Protein AF-A0A6G1RBR5-F1 (afdb_monomer)

Solvent-accessible surface area (backbone atoms only — not comparable to full-atom values): 10188 Å² total; per-residue (Å²): 136,86,87,87,79,89,88,91,86,81,76,70,68,64,58,55,55,53,50,51,52,53,50,50,55,51,48,54,53,52,50,54,49,34,53,52,19,48,75,70,71,32,95,39,48,55,61,37,49,68,70,40,43,69,65,52,47,24,61,38,45,53,62,55,39,74,66,36,55,51,48,50,46,49,52,18,60,71,63,71,47,59,53,44,54,55,52,61,80,39,36,41,47,28,51,36,43,34,47,59,73,42,54,73,70,45,34,54,48,21,52,54,38,48,29,68,66,54,75,45,58,65,58,58,61,52,58,74,45,41,66,61,30,52,50,48,28,57,76,40,38,91,84,28,47,70,32,30,51,50,46,51,51,54,54,49,60,56,47,51,74,85,56,64,84,75,68,81,74,79,80,85,51,82,82,77,77,121

Secondary structure (DSSP, 8-state):
----------SHHHHHHHHHHHHHHHHHHHHHHHHHHHHTT-SSHHHHHHHHHHHHHHHHHHH-SHHHHHHHHHHHHHHTS-HHHHHHHTHHHHHHHHHHHS-HHHHHHHHHHHHHHH---HHHHHHHTHHHHHHHHHTTTTT-HHHHHHHHHHHHHHHTTT-----SPP--SGGG--

Foldseek 3Di:
DDDDDDDDDDDPPVVVVVVVVVVVVLVVVLVVLQVVCVVVVHPGSLSVLVVCLLPPVLVLLLVLDPVSVVVLVSNCVVNVHDSLCSCLVNVLSNLLCLLQPPDPVSSVSSQVSNCVSNVDHPLCSCVVCVPSSLVSLVVCCVPRVVSSVVSVVVSQVSVVPPDPCPDPDPCPDPVVPD

Organism: NCBI:txid2861861

Nearest PDB structures (foldseek):
  8whl-assembly2_C  TM=3.128E-01  e=1.675E+00  Homo sapiens
  8whk-assembly1_A  TM=2.975E-01  e=1.845E+00  Homo sapiens
  8whi-assembly1_A  TM=3.649E-01  e=4.009E+00  Homo sapiens
  8whh-assembly1_D  TM=2.743E-01  e=2.591E+00  Homo sapiens
  8whh-assembly2_B  TM=2.711E-01  e=2.240E+00  Homo sapiens

Radius of gyration: 24.33 Å; Cα contacts (8 Å, |Δi|>4): 123; chains: 1; bounding box: 61×75×64 Å

pLDDT: mean 86.46, std 17.26, range [39.34, 98.38]

Structure (mmCIF, N/CA/C/O backbone):
data_AF-A0A6G1RBR5-F1
#
_entry.id   AF-A0A6G1RBR5-F1
#
loop_
_atom_site.group_PDB
_atom_site.id
_atom_site.type_symbol
_atom_site.label_atom_id
_atom_site.label_alt_id
_atom_site.label_comp_id
_atom_site.label_asym_id
_atom_site.label_entity_id
_atom_site.label_seq_id
_atom_site.pdbx_PDB_ins_code
_atom_site.Cartn_x
_atom_site.Cartn_y
_atom_site.Cartn_z
_atom_site.occupancy
_atom_site.B_iso_or_equiv
_atom_site.auth_seq_id
_atom_site.auth_comp_id
_atom_site.auth_asym_id
_atom_site.auth_atom_id
_atom_site.pdbx_PDB_model_num
ATOM 1 N N . ASP A 1 1 ? -19.158 52.335 44.153 1.00 39.34 1 ASP A N 1
ATOM 2 C CA . ASP A 1 1 ? -19.087 51.927 42.743 1.00 39.34 1 ASP A CA 1
ATOM 3 C C . ASP A 1 1 ? -18.750 50.457 42.606 1.00 39.34 1 ASP A C 1
ATOM 5 O O . ASP A 1 1 ? -17.717 50.010 43.088 1.00 39.34 1 ASP A O 1
ATOM 9 N N . LEU A 1 2 ? -19.699 49.714 42.032 1.00 43.06 2 LEU A N 1
ATOM 10 C CA . LEU A 1 2 ? -19.535 48.354 41.519 1.00 43.06 2 LEU A CA 1
ATOM 11 C C . LEU A 1 2 ? -18.794 48.390 40.170 1.00 43.06 2 LEU A C 1
ATOM 13 O O . LEU A 1 2 ? -18.843 49.408 39.486 1.00 43.06 2 LEU A O 1
ATOM 17 N N . SER A 1 3 ? -18.265 47.228 39.759 1.00 44.69 3 SER A N 1
ATOM 18 C CA . SER A 1 3 ? -17.608 46.892 38.476 1.00 44.69 3 SER A CA 1
ATOM 19 C C . SER A 1 3 ? -16.080 46.842 38.632 1.00 44.69 3 SER A C 1
ATOM 21 O O . SER A 1 3 ? -15.458 47.845 38.938 1.00 44.69 3 SER A O 1
ATOM 23 N N . GLN A 1 4 ? -15.390 45.707 38.504 1.00 44.25 4 GLN A N 1
ATOM 24 C CA . GLN A 1 4 ? -15.543 44.670 37.486 1.00 44.25 4 GLN A CA 1
ATOM 25 C C . GLN A 1 4 ? -15.226 43.278 38.053 1.00 44.25 4 GLN A C 1
ATOM 27 O O . GLN A 1 4 ? -14.210 43.054 38.708 1.00 44.25 4 GLN A O 1
ATOM 32 N N . MET A 1 5 ? -16.120 42.344 37.750 1.00 45.28 5 MET A N 1
ATOM 33 C CA . MET A 1 5 ? -15.997 40.905 37.940 1.00 45.28 5 MET A CA 1
ATOM 34 C C . MET A 1 5 ? -15.968 40.281 36.535 1.00 45.28 5 MET A C 1
ATOM 36 O O . MET A 1 5 ? -16.716 40.742 35.675 1.00 45.28 5 MET A O 1
ATOM 40 N N . ALA A 1 6 ? -15.169 39.220 36.352 1.00 48.12 6 ALA A N 1
ATOM 41 C CA . ALA A 1 6 ? -14.996 38.424 35.121 1.00 48.12 6 ALA A CA 1
ATOM 42 C C . ALA A 1 6 ? -14.259 39.176 33.987 1.00 48.12 6 ALA A C 1
ATOM 44 O O . ALA A 1 6 ? -14.523 40.335 33.718 1.00 48.12 6 ALA A O 1
ATOM 45 N N . VAL A 1 7 ? -13.269 38.623 33.285 1.00 45.72 7 VAL A N 1
ATOM 46 C CA . VAL A 1 7 ? -13.296 37.379 32.506 1.00 45.72 7 VAL A CA 1
ATOM 47 C C . VAL A 1 7 ? -11.845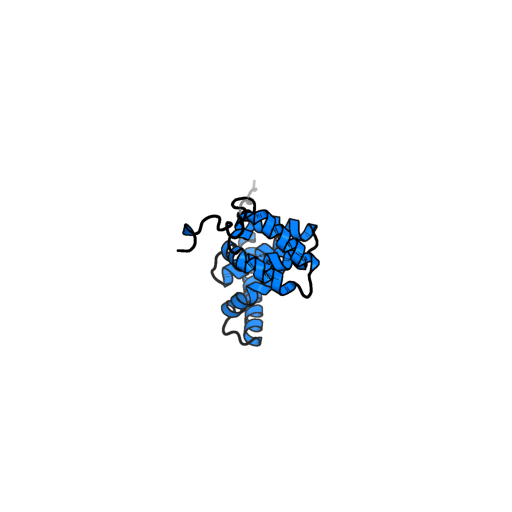 36.963 32.231 1.00 45.72 7 VAL A C 1
ATOM 49 O O . VAL A 1 7 ? -11.194 37.628 31.438 1.00 45.72 7 VAL A O 1
ATOM 52 N N . LEU A 1 8 ? -11.333 35.873 32.815 1.00 42.31 8 LEU A N 1
ATOM 53 C CA . LEU A 1 8 ? -10.104 35.204 32.340 1.00 42.31 8 LEU A CA 1
ATOM 54 C C . LEU A 1 8 ? -10.097 33.721 32.756 1.00 42.31 8 LEU A C 1
ATOM 56 O O . LEU A 1 8 ? -9.293 33.298 33.581 1.00 42.31 8 LEU A O 1
ATOM 60 N N . SER A 1 9 ? -10.996 32.910 32.196 1.00 50.16 9 SER A N 1
ATOM 61 C CA . SER A 1 9 ? -10.875 31.445 32.274 1.00 50.16 9 SER A CA 1
ATOM 62 C C . SER A 1 9 ? -11.768 30.726 31.256 1.00 50.16 9 SER A C 1
ATOM 64 O O . SER A 1 9 ? -12.851 30.275 31.600 1.00 50.16 9 SER A O 1
ATOM 66 N N . ALA A 1 10 ? -11.306 30.590 30.006 1.00 52.94 10 ALA A N 1
ATOM 67 C CA . ALA A 1 10 ? -11.568 29.412 29.155 1.00 52.94 10 ALA A CA 1
ATOM 68 C C . ALA A 1 10 ? -10.911 29.562 27.769 1.00 52.94 10 ALA A C 1
ATOM 70 O O . ALA A 1 10 ? -11.342 30.386 26.966 1.00 52.94 10 ALA A O 1
ATOM 71 N N . PRO A 1 11 ? -9.903 28.722 27.467 1.00 47.56 11 PRO A N 1
ATOM 72 C CA . PRO A 1 11 ? -9.953 27.964 26.207 1.00 47.56 11 PRO A CA 1
ATOM 73 C C . PRO A 1 11 ? -9.809 26.438 26.390 1.00 47.56 11 PRO A C 1
ATOM 75 O O . PRO A 1 11 ? -9.894 25.691 25.421 1.00 47.56 11 PRO A O 1
ATOM 78 N N . CYS A 1 12 ? -9.609 25.933 27.612 1.00 51.25 12 CYS A N 1
ATOM 79 C CA . CYS A 1 12 ? -9.188 24.538 27.818 1.00 51.25 12 CYS A CA 1
ATOM 80 C C . CYS A 1 12 ? -10.306 23.484 27.672 1.00 51.25 12 CYS A C 1
ATOM 82 O O . CYS A 1 12 ? -10.008 22.327 27.400 1.00 51.25 12 CYS A O 1
ATOM 84 N N . GLN A 1 13 ? -11.585 23.849 27.827 1.00 53.94 13 GLN A N 1
ATOM 85 C CA . GLN A 1 13 ? -12.696 22.878 27.825 1.00 53.94 13 GLN A CA 1
ATOM 86 C C . GLN A 1 13 ? -13.140 22.439 26.417 1.00 53.94 13 GLN A C 1
ATOM 88 O O . GLN A 1 13 ? -13.615 21.318 26.250 1.00 53.94 13 GLN A O 1
ATOM 93 N N . GLY A 1 14 ? -12.948 23.279 25.392 1.00 55.56 14 GLY A N 1
ATOM 94 C CA . GLY A 1 14 ? -13.342 22.954 24.013 1.00 55.56 14 GLY A CA 1
ATOM 95 C C . GLY A 1 14 ? -12.486 21.854 23.371 1.00 55.56 14 GLY A C 1
ATOM 96 O O . GLY A 1 14 ? -13.008 21.010 22.643 1.00 55.56 14 GLY A O 1
ATOM 97 N N . ASN A 1 15 ? -11.190 21.816 23.701 1.00 61.31 15 ASN A N 1
ATOM 98 C CA . ASN A 1 15 ? -10.247 20.840 23.148 1.00 61.31 15 ASN A CA 1
ATOM 99 C C . ASN A 1 15 ? -10.484 19.416 23.678 1.00 61.31 15 ASN A C 1
ATOM 101 O O . ASN A 1 15 ? -10.356 18.452 22.924 1.00 61.31 15 ASN A O 1
ATOM 105 N N . GLU A 1 16 ? -10.857 19.269 24.952 1.00 69.81 16 GLU A N 1
ATOM 106 C CA . GLU A 1 16 ? -11.106 17.955 25.562 1.00 69.81 16 GLU A CA 1
ATOM 107 C C . GLU A 1 16 ? -12.374 17.296 24.999 1.00 69.81 16 GLU A C 1
ATOM 109 O O . GLU A 1 16 ? -12.358 16.113 24.654 1.00 69.81 16 GLU A O 1
ATOM 114 N N . LEU A 1 17 ? -13.446 18.072 24.802 1.00 72.38 17 LEU A N 1
ATOM 115 C CA . LEU A 1 17 ? -14.699 17.565 24.235 1.00 72.38 17 LEU A CA 1
ATOM 116 C C . LEU A 1 17 ? -14.542 17.147 22.761 1.00 72.38 17 LEU A C 1
ATOM 118 O O . LEU A 1 17 ? -15.044 16.098 22.349 1.00 72.38 17 LEU A O 1
ATOM 122 N N . GLN A 1 18 ? -13.787 17.917 21.967 1.00 72.50 18 GLN A N 1
ATOM 123 C CA . GLN A 1 18 ? -13.452 17.543 20.587 1.00 72.50 18 GLN A CA 1
ATOM 124 C C . GLN A 1 18 ? -12.610 16.263 20.521 1.00 72.50 18 GLN A C 1
ATOM 126 O O . GLN A 1 18 ? -12.862 15.400 19.679 1.00 72.50 18 GLN A O 1
ATOM 131 N N . L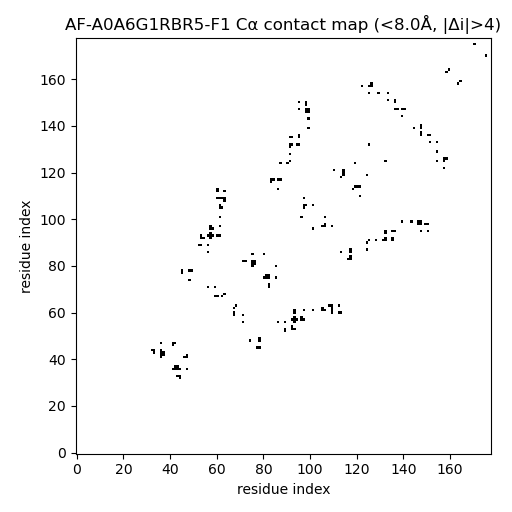YS A 1 19 ? -11.639 16.104 21.427 1.00 75.00 19 LYS A N 1
ATOM 132 C CA . LYS A 1 19 ? -10.767 14.925 21.473 1.00 75.00 19 LYS A CA 1
ATOM 133 C C . LYS A 1 19 ? -11.532 13.658 21.863 1.00 75.00 19 LYS A C 1
ATOM 135 O O . LYS A 1 19 ? -11.300 12.611 21.261 1.00 75.00 19 LYS A O 1
ATOM 140 N N . GLN A 1 20 ? -12.465 13.758 22.812 1.00 78.81 20 GLN A N 1
ATOM 141 C CA . GLN A 1 20 ? -13.361 12.657 23.186 1.00 78.81 20 GLN A CA 1
ATOM 142 C C . GLN A 1 20 ? -14.295 12.267 22.036 1.00 78.81 20 GLN A C 1
ATOM 144 O O . GLN A 1 20 ? -14.439 11.085 21.736 1.00 78.81 20 GLN A O 1
ATOM 149 N N . THR A 1 21 ? -14.858 13.253 21.333 1.00 83.38 21 THR A N 1
ATOM 150 C CA . THR A 1 21 ? -15.742 13.001 20.184 1.00 83.38 21 THR A CA 1
ATOM 151 C C . THR A 1 21 ? -14.994 12.289 19.051 1.00 83.38 21 THR A C 1
ATOM 153 O O . THR A 1 21 ? -15.483 11.300 18.508 1.00 83.38 21 THR A O 1
ATOM 156 N N . ALA A 1 22 ? -13.772 12.731 18.732 1.00 82.56 22 ALA A N 1
ATOM 157 C CA . ALA A 1 22 ? -12.930 12.083 17.726 1.00 82.56 22 ALA A CA 1
ATOM 158 C C . ALA A 1 22 ? -12.491 10.667 18.142 1.00 82.56 22 ALA A C 1
ATOM 160 O O . ALA A 1 22 ? -12.397 9.774 17.298 1.00 82.56 22 ALA A O 1
ATOM 161 N N . ALA A 1 23 ? -12.230 10.445 19.435 1.00 85.31 23 ALA A N 1
ATOM 162 C CA . ALA A 1 23 ? -11.912 9.120 19.961 1.00 85.31 23 ALA A CA 1
ATOM 163 C C . ALA A 1 23 ? -13.101 8.159 19.820 1.00 85.31 23 ALA A C 1
ATOM 165 O O . ALA A 1 23 ? -12.911 7.043 19.344 1.00 85.31 23 ALA A O 1
ATOM 166 N N . HIS A 1 24 ? -14.311 8.620 20.139 1.00 89.00 24 HIS A N 1
ATOM 167 C CA . HIS A 1 24 ? -15.525 7.820 20.007 1.00 89.00 24 HIS A CA 1
ATOM 168 C C . HIS A 1 24 ? -15.841 7.476 18.543 1.00 89.00 24 HIS A C 1
ATOM 170 O O . HIS A 1 24 ? -16.087 6.320 18.217 1.00 89.00 24 HIS A O 1
ATOM 176 N N . GLN A 1 25 ? -15.737 8.443 17.624 1.00 86.88 25 GLN A N 1
ATOM 177 C CA . GLN A 1 25 ? -15.916 8.177 16.188 1.00 86.88 25 GLN A CA 1
ATOM 178 C C . GLN A 1 25 ? -14.904 7.159 15.650 1.00 86.88 25 GLN A C 1
ATOM 180 O O . GLN A 1 25 ? -15.244 6.312 14.824 1.00 86.88 25 GLN A O 1
ATOM 185 N N . ARG A 1 26 ? -13.653 7.233 16.119 1.00 87.12 26 ARG A N 1
ATOM 186 C CA . ARG A 1 26 ? -12.618 6.260 15.766 1.00 87.12 26 ARG A CA 1
ATOM 187 C C . ARG A 1 26 ? -12.977 4.859 16.264 1.00 87.12 26 ARG A C 1
ATOM 189 O O . ARG A 1 26 ? -12.765 3.910 15.521 1.00 87.12 26 ARG A O 1
ATOM 196 N N . GLU A 1 27 ? -13.460 4.735 17.495 1.00 90.75 27 GLU A N 1
ATOM 197 C CA . GLU A 1 27 ? -13.876 3.456 18.083 1.00 90.75 27 GLU A CA 1
ATOM 198 C C . GLU A 1 27 ? -15.008 2.824 17.266 1.00 90.75 27 GLU A C 1
ATOM 200 O O . GLU A 1 27 ? -14.827 1.729 16.745 1.00 90.75 27 GLU A O 1
ATOM 205 N N . MET A 1 28 ? -16.070 3.583 16.977 1.00 92.44 28 MET A N 1
ATOM 206 C CA . MET A 1 28 ? -17.176 3.115 16.129 1.00 92.44 28 MET A CA 1
ATOM 207 C C . MET A 1 28 ? -16.714 2.642 14.742 1.00 92.44 28 MET A C 1
ATOM 209 O O . MET A 1 28 ? -17.224 1.661 14.204 1.00 92.44 28 MET A O 1
ATOM 213 N N . ALA A 1 29 ? -15.744 3.334 14.134 1.00 91.75 29 ALA A N 1
ATOM 214 C CA . ALA A 1 29 ? -15.192 2.924 12.846 1.00 91.75 29 ALA A CA 1
ATOM 215 C C . ALA A 1 29 ? -14.409 1.601 12.934 1.00 91.75 29 ALA A C 1
ATOM 217 O O . ALA A 1 29 ? -14.457 0.799 12.001 1.00 91.75 29 ALA A O 1
ATOM 218 N N . LEU A 1 30 ? -13.691 1.366 14.035 1.00 93.44 30 LEU A N 1
ATOM 219 C CA . LEU A 1 30 ? -12.970 0.112 14.271 1.00 93.44 30 LEU A CA 1
ATOM 220 C C . LEU A 1 30 ? -13.929 -1.040 14.594 1.00 93.44 30 LEU A C 1
ATOM 222 O O . LEU A 1 30 ? -13.670 -2.164 14.164 1.00 93.44 30 LEU A O 1
ATOM 226 N N . ASP A 1 31 ? -15.047 -0.764 15.262 1.00 95.12 31 ASP A N 1
ATOM 227 C CA . ASP A 1 31 ? -16.095 -1.755 15.518 1.00 95.12 31 ASP A CA 1
ATOM 228 C C . ASP A 1 31 ? -16.737 -2.218 14.207 1.00 95.12 31 ASP A C 1
ATOM 230 O O . ASP A 1 31 ? -16.766 -3.417 13.931 1.00 95.12 31 ASP A O 1
ATOM 234 N N . MET A 1 32 ? -17.114 -1.285 13.324 1.00 95.56 32 MET A N 1
ATOM 235 C CA . MET A 1 32 ? -17.619 -1.629 11.986 1.00 95.56 32 MET A CA 1
ATOM 236 C C . MET A 1 32 ? -16.601 -2.442 11.172 1.00 95.56 32 MET A C 1
ATOM 238 O O . MET A 1 32 ? -16.960 -3.405 10.498 1.00 95.56 32 MET A O 1
ATOM 242 N N . LEU A 1 33 ? -15.310 -2.094 11.230 1.00 95.12 33 LEU A N 1
ATOM 243 C CA . LEU A 1 33 ? -14.269 -2.886 10.564 1.00 95.12 33 LEU A CA 1
ATOM 244 C C . LEU A 1 33 ? -14.108 -4.280 11.184 1.00 95.12 33 LEU A C 1
ATOM 246 O O . LEU A 1 33 ? -13.785 -5.224 10.465 1.00 95.12 33 LEU A O 1
ATOM 250 N N . SER A 1 34 ? -14.334 -4.419 12.489 1.00 96.50 34 SER A N 1
ATOM 251 C CA . SER A 1 34 ? -14.310 -5.713 13.177 1.00 96.50 34 SER A CA 1
ATOM 252 C C . SER A 1 34 ? -15.498 -6.580 12.761 1.00 96.50 34 SER A C 1
ATOM 254 O O . SER A 1 34 ? -15.324 -7.770 12.517 1.00 96.50 34 SER A O 1
ATOM 256 N N . GLU A 1 35 ? -16.683 -5.992 12.589 1.00 97.50 35 GLU A N 1
ATOM 257 C CA . GLU A 1 35 ? -17.844 -6.686 12.019 1.00 97.50 35 GLU A CA 1
ATOM 258 C C . GLU A 1 35 ? -17.555 -7.182 10.599 1.00 97.50 35 GLU A C 1
ATOM 260 O O . GLU A 1 35 ? -17.804 -8.347 10.291 1.00 97.50 35 GLU A O 1
ATOM 265 N N . ILE A 1 36 ? -16.954 -6.339 9.753 1.00 97.38 36 ILE A N 1
ATOM 266 C CA . ILE A 1 36 ? -16.527 -6.737 8.406 1.00 97.38 36 ILE A CA 1
ATOM 267 C C . ILE A 1 36 ? -15.511 -7.886 8.476 1.00 97.38 36 ILE A C 1
ATOM 269 O O . ILE A 1 36 ? -15.650 -8.867 7.749 1.00 97.38 36 ILE A O 1
ATOM 273 N N . ALA A 1 37 ? -14.510 -7.796 9.357 1.00 97.44 37 ALA A N 1
ATOM 274 C CA . ALA A 1 37 ? -13.516 -8.852 9.546 1.00 97.44 37 ALA A CA 1
ATOM 275 C C . ALA A 1 37 ? -14.172 -10.193 9.915 1.00 97.44 37 ALA A C 1
ATOM 277 O O . ALA A 1 37 ? -13.818 -11.220 9.335 1.00 97.44 37 ALA A O 1
ATOM 278 N N . ASN A 1 38 ? -15.169 -10.166 10.805 1.00 97.06 38 ASN A N 1
ATOM 279 C CA . ASN A 1 38 ? -15.926 -11.349 11.210 1.00 97.06 38 ASN A CA 1
ATOM 280 C C . ASN A 1 38 ? -16.733 -11.947 10.049 1.00 97.06 38 ASN A C 1
ATOM 282 O O . ASN A 1 38 ? -16.776 -13.164 9.911 1.00 97.06 38 ASN A O 1
ATOM 286 N N . VAL A 1 39 ? -17.336 -11.116 9.189 1.00 98.19 39 VAL A N 1
ATOM 287 C CA . VAL A 1 39 ? -18.049 -11.587 7.982 1.00 98.19 39 VAL A CA 1
ATOM 288 C C . VAL A 1 39 ? -17.108 -12.314 7.014 1.00 98.19 39 VAL A C 1
ATOM 290 O O . VAL A 1 39 ? -17.534 -13.232 6.320 1.00 98.19 39 VAL A O 1
ATOM 293 N N . PHE A 1 40 ? -15.831 -11.928 6.975 1.00 96.81 40 PHE A N 1
ATOM 294 C CA . PHE A 1 40 ? -14.793 -12.601 6.190 1.00 96.81 40 PHE A CA 1
ATOM 295 C C . PHE A 1 40 ? -14.078 -13.738 6.949 1.00 96.81 40 PHE A C 1
ATOM 297 O O . PHE A 1 40 ? -13.010 -14.172 6.514 1.00 96.81 40 PHE A O 1
ATOM 304 N N . ASP A 1 41 ? -14.628 -14.199 8.077 1.00 97.44 41 ASP A N 1
ATOM 305 C CA . ASP A 1 41 ? -14.086 -15.277 8.918 1.00 97.44 41 ASP A CA 1
ATOM 306 C C . ASP A 1 41 ? -12.664 -15.018 9.456 1.00 97.44 41 ASP A C 1
ATOM 308 O O . ASP A 1 41 ? -11.903 -15.945 9.759 1.00 97.44 41 ASP A O 1
ATOM 312 N N . PHE A 1 42 ? -12.271 -13.749 9.599 1.00 97.62 42 PHE A N 1
ATOM 313 C CA . PHE A 1 42 ? -11.033 -13.420 10.297 1.00 97.62 42 PHE A CA 1
ATOM 314 C C . PHE A 1 42 ? -11.231 -13.543 11.812 1.00 97.62 42 PHE A C 1
ATOM 316 O O . PHE A 1 42 ? -12.256 -13.112 12.333 1.00 97.62 42 PHE A O 1
ATOM 323 N N . PRO A 1 43 ? -10.235 -14.072 12.546 1.00 95.88 43 PRO A N 1
ATOM 324 C CA . PRO A 1 43 ? -10.347 -14.249 13.993 1.00 95.88 43 PRO A CA 1
ATOM 325 C C . PRO A 1 43 ? -10.378 -12.919 14.755 1.00 95.88 43 PRO A C 1
ATOM 327 O O . PRO A 1 43 ? -10.910 -12.854 15.859 1.00 95.88 43 PRO A O 1
ATOM 330 N N . ASP A 1 44 ? -9.772 -11.874 14.187 1.00 96.00 44 ASP A N 1
ATOM 331 C CA . ASP A 1 44 ? -9.712 -10.541 14.765 1.00 96.00 44 ASP A CA 1
ATOM 332 C C . ASP A 1 44 ? -9.388 -9.480 13.698 1.00 96.00 44 ASP A C 1
ATOM 334 O O . ASP A 1 44 ? -8.909 -9.774 12.591 1.00 96.00 44 ASP A O 1
ATOM 338 N N . LEU A 1 45 ? -9.617 -8.216 14.065 1.00 96.56 45 LEU A N 1
ATOM 339 C CA . LEU A 1 45 ? -9.364 -7.057 13.211 1.00 96.56 45 LEU A CA 1
ATOM 340 C C . LEU A 1 45 ? -7.887 -6.933 12.799 1.00 96.56 45 LEU A C 1
ATOM 342 O O . LEU A 1 45 ? -7.591 -6.497 11.686 1.00 96.56 45 LEU A O 1
ATOM 346 N N . ASN A 1 46 ? -6.938 -7.325 13.652 1.00 96.88 46 ASN A N 1
ATOM 347 C CA . ASN A 1 46 ? -5.516 -7.191 13.341 1.00 96.88 46 ASN A CA 1
ATOM 348 C C . ASN A 1 46 ? -5.091 -8.179 12.255 1.00 96.88 46 ASN A C 1
ATOM 350 O O . ASN A 1 46 ? -4.325 -7.812 11.357 1.00 96.88 46 ASN A O 1
ATOM 354 N N . ARG A 1 47 ? -5.611 -9.410 12.285 1.00 97.38 47 ARG A N 1
ATOM 355 C CA . ARG A 1 47 ? -5.381 -10.406 11.238 1.00 97.38 47 ARG A CA 1
ATOM 356 C C . ARG A 1 47 ? -5.988 -9.957 9.913 1.00 97.38 47 ARG A C 1
ATOM 358 O O . ARG A 1 47 ? -5.318 -10.081 8.886 1.00 97.38 47 ARG A O 1
ATOM 365 N N . PHE A 1 48 ? -7.198 -9.396 9.946 1.00 97.62 48 PHE A N 1
ATOM 366 C CA . PHE A 1 48 ? -7.857 -8.827 8.770 1.00 97.62 48 PHE A CA 1
ATOM 367 C C . PHE A 1 48 ? -7.043 -7.686 8.155 1.00 97.62 48 PHE A C 1
ATOM 369 O O . PHE A 1 48 ? -6.668 -7.746 6.981 1.00 97.62 48 PHE A O 1
ATOM 376 N N . LEU A 1 49 ? -6.691 -6.675 8.954 1.00 96.56 49 LEU A N 1
ATOM 377 C CA . LEU A 1 49 ? -5.917 -5.526 8.486 1.00 96.56 49 LEU A CA 1
ATOM 378 C C . LEU A 1 49 ? -4.550 -5.964 7.955 1.00 96.56 49 LEU A C 1
ATOM 380 O O . LEU A 1 49 ? -4.196 -5.614 6.835 1.00 96.56 49 LEU A O 1
ATOM 384 N N . SER A 1 50 ? -3.818 -6.805 8.693 1.00 95.94 50 SER A N 1
ATOM 385 C CA . SER A 1 50 ? -2.502 -7.303 8.263 1.00 95.94 50 SER A CA 1
ATOM 386 C C . SER A 1 50 ? -2.563 -8.031 6.919 1.00 95.94 50 SER A C 1
ATOM 388 O O . SER A 1 50 ? -1.648 -7.901 6.107 1.00 95.94 50 SER A O 1
ATOM 390 N N . ARG A 1 51 ? -3.640 -8.786 6.657 1.00 96.06 51 ARG A N 1
ATOM 391 C CA . ARG A 1 51 ? -3.809 -9.520 5.397 1.00 96.06 51 ARG A CA 1
ATOM 392 C C . ARG A 1 51 ? -4.228 -8.623 4.231 1.00 96.06 51 ARG A C 1
ATOM 394 O O . ARG A 1 51 ? -3.944 -8.965 3.085 1.00 96.06 51 ARG A O 1
ATOM 401 N N . THR A 1 52 ? -4.866 -7.492 4.515 1.00 95.94 52 THR A N 1
ATOM 402 C CA . THR A 1 52 ? -5.397 -6.560 3.509 1.00 95.94 52 THR A CA 1
ATOM 403 C C . THR A 1 52 ? -4.484 -5.363 3.235 1.00 95.94 52 THR A C 1
ATOM 405 O O . THR A 1 52 ? -4.677 -4.690 2.225 1.00 95.94 52 THR A O 1
ATOM 408 N N . LEU A 1 53 ? -3.442 -5.125 4.048 1.00 95.75 53 LEU A N 1
ATOM 409 C CA . LEU A 1 53 ? -2.486 -4.017 3.871 1.00 95.75 53 LEU A CA 1
ATOM 410 C C . LEU A 1 53 ? -1.931 -3.915 2.445 1.00 95.75 53 LEU A C 1
ATOM 412 O O . LEU A 1 53 ? -1.892 -2.820 1.889 1.00 95.75 53 LEU A O 1
ATOM 416 N N . GLN A 1 54 ? -1.544 -5.043 1.843 1.00 95.62 54 GLN A N 1
ATOM 417 C CA . GLN A 1 54 ? -0.980 -5.075 0.488 1.00 95.62 54 GLN A CA 1
ATOM 418 C C . GLN A 1 54 ? -1.951 -4.567 -0.594 1.00 95.62 54 GLN A C 1
ATOM 420 O O . GLN A 1 54 ? -1.510 -4.187 -1.671 1.00 95.62 54 GLN A O 1
ATOM 425 N N . VAL A 1 55 ? -3.257 -4.560 -0.307 1.00 95.00 55 VAL A N 1
ATOM 426 C CA . VAL A 1 55 ? -4.313 -4.064 -1.203 1.00 95.00 55 VAL A CA 1
ATOM 427 C C . VAL A 1 55 ? -4.718 -2.639 -0.833 1.00 95.00 55 VAL A C 1
ATOM 429 O O . VAL A 1 55 ? -4.898 -1.810 -1.710 1.00 95.00 55 VAL A O 1
ATOM 432 N N . LEU A 1 56 ? -4.821 -2.326 0.461 1.00 96.44 56 LEU A N 1
ATOM 433 C CA . LEU A 1 56 ? -5.281 -1.014 0.927 1.00 96.44 56 LEU A CA 1
ATOM 434 C C . LEU A 1 56 ? -4.228 0.089 0.769 1.00 96.44 56 LEU A C 1
ATOM 436 O O . LEU A 1 56 ? -4.551 1.221 0.413 1.00 96.44 56 LEU A O 1
ATOM 440 N N . LEU A 1 57 ? -2.965 -0.211 1.086 1.00 98.00 57 LEU A N 1
ATOM 441 C CA . LEU A 1 57 ? -1.903 0.795 1.100 1.00 98.00 57 LEU A CA 1
ATOM 442 C C . LEU A 1 57 ? -1.602 1.398 -0.274 1.00 98.00 57 LEU A C 1
ATOM 444 O O . LEU A 1 57 ? -1.385 2.609 -0.303 1.00 98.00 57 LEU A O 1
ATOM 448 N N . PRO A 1 58 ? -1.582 0.631 -1.382 1.00 98.19 58 PRO A N 1
ATOM 449 C CA . PRO A 1 58 ? -1.385 1.206 -2.706 1.00 98.19 58 PRO A CA 1
ATOM 450 C C . PRO A 1 58 ? -2.379 2.324 -3.029 1.00 98.19 58 PRO A C 1
ATOM 452 O O . PRO A 1 58 ? -1.956 3.438 -3.343 1.00 98.19 58 PRO A O 1
ATOM 455 N N . ASP A 1 59 ? -3.677 2.073 -2.843 1.00 97.88 59 ASP A N 1
ATOM 456 C CA . ASP A 1 59 ? -4.723 3.065 -3.097 1.00 97.88 59 ASP A CA 1
ATOM 457 C C . ASP A 1 59 ? -4.623 4.268 -2.150 1.00 97.88 59 ASP A C 1
ATOM 459 O O . ASP A 1 59 ? -4.766 5.416 -2.576 1.00 97.88 59 ASP A O 1
ATOM 463 N N . LEU A 1 60 ? -4.335 4.038 -0.863 1.00 98.12 60 LEU A N 1
ATOM 464 C CA . LEU A 1 60 ? -4.160 5.123 0.108 1.00 98.12 60 LEU A CA 1
ATOM 465 C C . LEU A 1 60 ? -2.953 6.006 -0.237 1.00 98.12 60 LEU A C 1
ATOM 467 O O . LEU A 1 60 ? -3.069 7.233 -0.225 1.00 98.12 60 LEU A O 1
ATOM 471 N N . ALA A 1 61 ? -1.813 5.402 -0.571 1.00 98.06 61 ALA A N 1
ATOM 472 C CA . ALA A 1 61 ? -0.605 6.123 -0.957 1.00 98.06 61 ALA A CA 1
ATOM 473 C C . ALA A 1 61 ? -0.806 6.906 -2.264 1.00 98.06 61 ALA A C 1
ATOM 475 O O . ALA A 1 61 ? -0.371 8.054 -2.351 1.00 98.06 61 ALA A O 1
ATOM 476 N N . ALA A 1 62 ? -1.534 6.340 -3.233 1.00 98.12 62 ALA A N 1
ATOM 477 C CA . ALA A 1 62 ? -1.887 7.011 -4.483 1.00 98.12 62 ALA A CA 1
ATOM 478 C C . ALA A 1 62 ? -2.700 8.297 -4.262 1.00 98.12 62 ALA A C 1
ATOM 480 O O . ALA A 1 62 ? -2.557 9.260 -5.017 1.00 98.12 62 ALA A O 1
ATOM 481 N N . LYS A 1 63 ? -3.526 8.365 -3.204 1.00 98.00 63 LYS A N 1
ATOM 482 C CA . LYS A 1 63 ? -4.258 9.598 -2.863 1.00 98.00 63 LYS A CA 1
A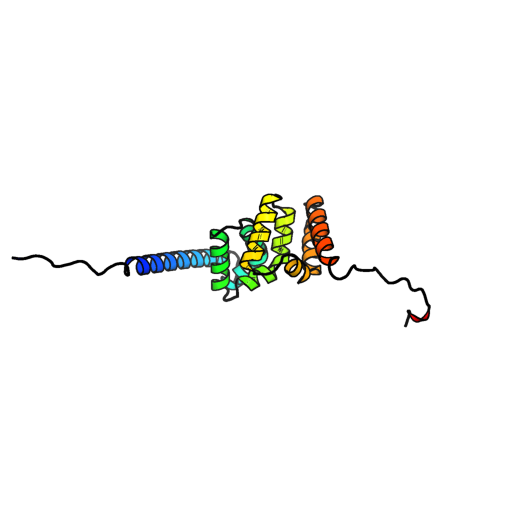TOM 483 C C . LYS A 1 63 ? -3.361 10.724 -2.359 1.00 98.00 63 LYS A C 1
ATOM 485 O O . LYS A 1 63 ? -3.789 11.873 -2.447 1.00 98.00 63 LYS A O 1
ATOM 490 N N . ALA A 1 64 ? -2.181 10.417 -1.810 1.00 97.56 64 ALA A N 1
ATOM 491 C CA . ALA A 1 64 ? -1.184 11.394 -1.361 1.00 97.56 64 ALA A CA 1
ATOM 492 C C . ALA A 1 64 ? -1.772 12.562 -0.533 1.00 97.56 64 ALA A C 1
ATOM 494 O O . ALA A 1 64 ? -1.414 13.724 -0.720 1.00 97.56 64 ALA A O 1
ATOM 495 N N . SER A 1 65 ? -2.727 12.265 0.357 1.00 97.56 65 SER A N 1
ATOM 496 C CA . SER A 1 65 ? -3.532 13.277 1.054 1.00 97.56 65 SER A CA 1
ATOM 497 C C . SER A 1 65 ? -3.398 13.194 2.580 1.00 97.56 65 SER A C 1
ATOM 499 O O . SER A 1 65 ? -3.101 12.125 3.121 1.00 97.56 65 SER A O 1
ATOM 501 N N . PRO A 1 66 ? -3.697 14.281 3.322 1.00 97.06 66 PRO A N 1
ATOM 502 C CA . PRO A 1 66 ? -3.710 14.250 4.788 1.00 97.06 66 PRO A CA 1
ATOM 503 C C . PRO A 1 66 ? -4.686 13.214 5.367 1.00 97.06 66 PRO A C 1
ATOM 505 O O . PRO A 1 66 ? -4.424 12.612 6.414 1.00 97.06 66 PRO A O 1
ATOM 508 N N . ALA A 1 67 ? -5.803 12.975 4.671 1.00 96.31 67 ALA A N 1
ATOM 509 C CA . ALA A 1 67 ? -6.764 11.940 5.034 1.00 96.31 67 ALA A CA 1
ATOM 510 C C . ALA A 1 67 ? -6.136 10.542 4.923 1.00 96.31 67 ALA A C 1
ATOM 512 O O . ALA A 1 67 ? -6.233 9.759 5.868 1.00 96.31 67 ALA A O 1
ATOM 513 N N . ALA A 1 68 ? -5.406 10.260 3.836 1.00 97.25 68 ALA A N 1
ATOM 514 C CA . ALA A 1 68 ? -4.675 9.004 3.676 1.00 97.25 68 ALA A CA 1
ATOM 515 C C . ALA A 1 68 ? -3.637 8.802 4.792 1.00 97.25 68 ALA A C 1
ATOM 517 O O . ALA A 1 68 ? -3.635 7.755 5.437 1.00 97.25 68 ALA A O 1
ATOM 518 N N . SER A 1 69 ? -2.836 9.824 5.122 1.00 97.38 69 SER A N 1
ATOM 519 C CA . SER A 1 69 ? -1.880 9.743 6.241 1.00 97.38 69 SER A CA 1
ATOM 520 C C . SER A 1 69 ? -2.557 9.463 7.581 1.00 97.38 69 SER A C 1
ATOM 522 O O . SER A 1 69 ? -2.011 8.738 8.416 1.00 97.38 69 SER A O 1
ATOM 524 N N . THR A 1 70 ? -3.745 10.027 7.804 1.00 95.69 70 THR A N 1
ATOM 525 C CA . THR A 1 70 ? -4.530 9.802 9.026 1.00 95.69 70 THR A CA 1
ATOM 526 C C . THR A 1 70 ? -5.062 8.372 9.099 1.00 95.69 70 THR A C 1
ATOM 528 O O . THR A 1 70 ? -5.000 7.749 10.164 1.00 95.69 70 THR A O 1
ATOM 531 N N . LEU A 1 71 ? -5.523 7.820 7.974 1.00 96.06 71 LEU A N 1
ATOM 532 C CA . LEU A 1 71 ? -5.970 6.431 7.879 1.00 96.06 71 LEU A CA 1
ATOM 533 C C . LEU A 1 71 ? -4.808 5.455 8.084 1.00 96.06 71 LEU A C 1
ATOM 535 O O . LEU A 1 71 ? -4.897 4.582 8.945 1.00 96.06 71 LEU A O 1
ATOM 539 N N . ILE A 1 72 ? -3.678 5.658 7.401 1.00 97.31 72 ILE A N 1
ATOM 540 C CA . ILE A 1 72 ? -2.483 4.813 7.560 1.00 97.31 72 ILE A CA 1
ATOM 541 C C . ILE A 1 72 ? -1.976 4.881 9.010 1.00 97.31 72 ILE A C 1
ATOM 543 O O . ILE A 1 72 ? -1.667 3.851 9.605 1.00 97.31 72 ILE A O 1
ATOM 547 N N . ARG A 1 73 ? -1.967 6.069 9.638 1.00 96.50 73 ARG A N 1
ATOM 548 C CA . ARG A 1 73 ? -1.642 6.220 11.070 1.00 96.50 73 ARG A CA 1
ATOM 549 C C . ARG A 1 73 ? -2.625 5.460 11.962 1.00 96.50 73 ARG A C 1
ATOM 551 O O . ARG A 1 73 ? -2.223 4.887 12.973 1.00 96.50 73 ARG A O 1
ATOM 558 N N . THR A 1 74 ? -3.907 5.468 11.614 1.00 95.12 74 THR A N 1
ATOM 559 C CA . THR A 1 74 ? -4.947 4.773 12.375 1.00 95.12 74 THR A CA 1
ATOM 560 C C . THR A 1 74 ? -4.774 3.265 12.323 1.00 95.12 74 THR A C 1
ATOM 562 O O . THR A 1 74 ? -4.826 2.639 13.384 1.00 95.12 74 THR A O 1
ATOM 565 N N . ILE A 1 75 ? -4.486 2.730 11.136 1.00 95.75 75 ILE A N 1
ATOM 566 C CA . ILE A 1 75 ? -4.176 1.318 10.902 1.00 95.75 75 ILE A CA 1
ATOM 567 C C . ILE A 1 75 ? -2.891 0.924 11.637 1.00 95.75 75 ILE A C 1
ATOM 569 O O . ILE A 1 75 ? -2.892 -0.054 12.376 1.00 95.75 75 ILE A O 1
ATOM 573 N N . ALA A 1 76 ? -1.825 1.720 11.522 1.00 96.62 76 ALA A N 1
ATOM 574 C CA . ALA A 1 76 ? -0.564 1.484 12.227 1.00 96.62 76 ALA A CA 1
ATOM 575 C C . ALA A 1 76 ? -0.7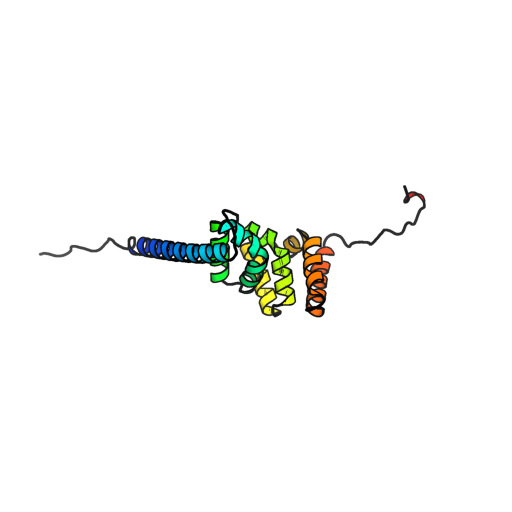61 1.386 13.746 1.00 96.62 76 ALA A C 1
ATOM 577 O O . ALA A 1 76 ? -0.260 0.466 14.388 1.00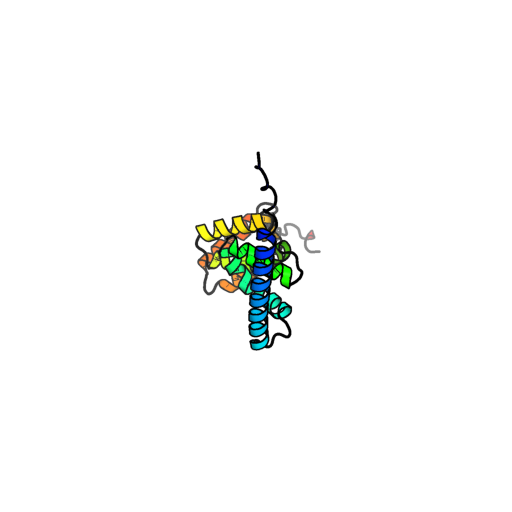 96.62 76 ALA A O 1
ATOM 578 N N . LYS A 1 77 ? -1.562 2.300 14.310 1.00 95.75 77 LYS A N 1
ATOM 579 C CA . LYS A 1 77 ? -1.915 2.282 15.732 1.00 95.75 77 LYS A CA 1
ATOM 580 C C . LYS A 1 77 ? -2.743 1.050 16.110 1.00 95.75 77 LYS A C 1
ATOM 582 O O . LYS A 1 77 ? -2.509 0.500 17.176 1.00 95.75 77 LYS A O 1
ATOM 587 N N . GLN A 1 78 ? -3.688 0.629 15.265 1.00 94.94 78 GLN A N 1
ATOM 588 C CA . GLN A 1 78 ? -4.499 -0.571 15.505 1.00 94.94 78 GLN A CA 1
ATOM 589 C C . GLN A 1 78 ? -3.637 -1.841 15.519 1.00 94.94 78 GLN A C 1
ATOM 591 O O . GLN A 1 78 ? -3.771 -2.678 16.404 1.00 94.94 78 GLN A O 1
ATOM 596 N N . LEU A 1 79 ? -2.708 -1.941 14.571 1.00 96.19 79 LEU A N 1
ATOM 597 C CA . LEU A 1 79 ? -1.782 -3.062 14.441 1.00 96.19 79 LEU A CA 1
ATOM 598 C C . LEU A 1 79 ? -0.611 -3.014 15.433 1.00 96.19 79 LEU A C 1
ATOM 600 O O . LEU A 1 79 ? 0.153 -3.971 15.506 1.00 96.19 79 LEU A O 1
ATOM 604 N N . ASN A 1 80 ? -0.458 -1.919 16.182 1.00 96.75 80 ASN A N 1
ATOM 605 C CA . ASN A 1 80 ? 0.684 -1.661 17.059 1.00 96.75 80 ASN A CA 1
ATOM 606 C C . ASN A 1 80 ? 2.046 -1.797 16.341 1.00 96.75 80 ASN A C 1
ATOM 608 O O . ASN A 1 80 ? 2.987 -2.393 16.859 1.00 96.75 80 ASN A O 1
ATOM 612 N N . VAL A 1 81 ? 2.145 -1.242 15.132 1.00 96.50 81 VAL A N 1
ATOM 613 C CA . VAL A 1 81 ? 3.375 -1.235 14.322 1.00 96.50 81 VAL A CA 1
ATOM 614 C C . VAL A 1 81 ? 3.738 0.184 13.899 1.00 96.50 81 VAL A C 1
ATOM 616 O O . VAL A 1 81 ? 2.905 1.097 13.906 1.00 96.50 81 VAL A O 1
ATOM 619 N N . ASN A 1 82 ? 4.992 0.391 13.500 1.00 96.25 82 ASN A N 1
ATOM 620 C CA . ASN A 1 82 ? 5.431 1.698 13.044 1.00 96.25 82 ASN A CA 1
ATOM 621 C C . ASN A 1 82 ? 4.820 2.029 11.668 1.00 96.25 82 ASN A C 1
ATOM 623 O O . ASN A 1 82 ? 4.900 1.256 10.714 1.00 96.25 82 ASN A O 1
ATOM 627 N N . ARG A 1 83 ? 4.239 3.228 11.546 1.00 96.00 83 ARG A N 1
ATOM 628 C CA . ARG A 1 83 ? 3.668 3.739 10.290 1.00 96.00 83 ARG A CA 1
ATOM 629 C C . ARG A 1 83 ? 4.676 3.724 9.133 1.00 96.00 83 ARG A C 1
ATOM 631 O O . ARG A 1 83 ? 4.317 3.354 8.019 1.00 96.00 83 ARG A O 1
ATOM 638 N N . ARG A 1 84 ? 5.917 4.137 9.401 1.00 97.38 84 ARG A N 1
ATOM 639 C CA . ARG A 1 84 ? 7.010 4.171 8.422 1.00 97.38 84 ARG A CA 1
ATOM 640 C C . ARG A 1 84 ? 7.342 2.760 7.942 1.00 97.38 84 ARG A C 1
ATOM 642 O O . ARG A 1 84 ? 7.454 2.543 6.743 1.00 97.38 84 ARG A O 1
ATOM 649 N N . GLU A 1 85 ? 7.423 1.799 8.859 1.00 96.00 85 GLU A N 1
ATOM 650 C CA . GLU A 1 85 ? 7.689 0.395 8.522 1.00 96.00 85 GLU A CA 1
ATOM 651 C C . GLU A 1 85 ? 6.575 -0.218 7.675 1.00 96.00 85 GLU A C 1
ATOM 653 O O . GLU A 1 85 ? 6.877 -0.937 6.729 1.00 96.00 85 GLU A O 1
ATOM 658 N N . ILE A 1 86 ? 5.301 0.097 7.946 1.00 96.88 86 ILE A N 1
ATOM 659 C CA . ILE A 1 86 ? 4.191 -0.372 7.101 1.00 96.88 86 ILE A CA 1
ATOM 660 C C . ILE A 1 86 ? 4.407 0.043 5.642 1.00 96.88 86 ILE A C 1
ATOM 662 O O . ILE A 1 86 ? 4.273 -0.791 4.746 1.00 96.88 86 ILE A O 1
ATOM 666 N N . LEU A 1 87 ? 4.736 1.314 5.400 1.00 97.88 87 LEU A N 1
ATOM 667 C CA . LEU A 1 87 ? 4.940 1.833 4.046 1.00 97.88 87 LEU A CA 1
ATOM 668 C C . LEU A 1 87 ? 6.164 1.207 3.378 1.00 97.88 87 LEU A C 1
ATOM 670 O O . LEU A 1 87 ? 6.080 0.796 2.226 1.00 97.88 87 LEU A O 1
ATOM 674 N N . ILE A 1 88 ? 7.269 1.084 4.115 1.00 97.25 88 ILE A N 1
ATOM 675 C CA . ILE A 1 88 ? 8.510 0.478 3.623 1.00 97.25 88 ILE A CA 1
ATOM 676 C C . ILE A 1 88 ? 8.293 -0.997 3.258 1.00 97.25 88 ILE A C 1
ATOM 678 O O . ILE A 1 88 ? 8.582 -1.413 2.139 1.00 97.25 88 ILE A O 1
ATOM 682 N N . ASN A 1 89 ? 7.719 -1.786 4.168 1.00 96.31 89 ASN A N 1
ATOM 683 C CA . ASN A 1 89 ? 7.556 -3.232 3.994 1.00 96.31 89 ASN A CA 1
ATOM 684 C C . ASN A 1 89 ? 6.572 -3.590 2.869 1.00 96.31 89 ASN A C 1
ATOM 686 O O . ASN A 1 89 ? 6.644 -4.680 2.299 1.00 96.31 89 ASN A O 1
ATOM 690 N N . ASN A 1 90 ? 5.662 -2.672 2.536 1.00 97.50 90 ASN A N 1
ATOM 691 C CA . ASN A 1 90 ? 4.680 -2.836 1.466 1.00 97.50 90 ASN A CA 1
ATOM 692 C C . ASN A 1 90 ? 5.015 -2.011 0.216 1.00 97.50 90 ASN A C 1
ATOM 694 O O . ASN A 1 90 ? 4.203 -1.953 -0.709 1.00 97.50 90 ASN A O 1
ATOM 698 N N . PHE A 1 91 ? 6.202 -1.398 0.157 1.00 98.06 91 PHE A N 1
ATOM 699 C CA . PHE A 1 91 ? 6.562 -0.472 -0.912 1.00 98.06 91 PHE A CA 1
ATOM 700 C C . PHE A 1 91 ? 6.463 -1.109 -2.303 1.00 98.06 91 PHE A C 1
ATOM 702 O O . PHE A 1 91 ? 6.009 -0.447 -3.231 1.00 98.06 91 PHE A O 1
ATOM 709 N N . LYS A 1 92 ? 6.782 -2.404 -2.447 1.00 97.25 92 LYS A N 1
ATOM 710 C CA . LYS A 1 92 ? 6.654 -3.108 -3.734 1.00 97.25 92 LYS A CA 1
ATOM 711 C C . LYS A 1 92 ? 5.237 -3.106 -4.311 1.00 97.25 92 LYS A C 1
ATOM 713 O O . LYS A 1 92 ? 5.059 -2.826 -5.494 1.00 97.25 92 LYS A O 1
ATOM 718 N N . TYR A 1 93 ? 4.233 -3.333 -3.468 1.00 98.25 93 TYR A N 1
ATOM 719 C CA . TYR A 1 93 ? 2.828 -3.313 -3.875 1.00 98.25 93 TYR A CA 1
ATOM 720 C C . TYR A 1 93 ? 2.377 -1.892 -4.210 1.00 98.25 93 TYR A C 1
ATOM 722 O O . TYR A 1 93 ? 1.692 -1.673 -5.207 1.00 98.25 93 TYR A O 1
ATOM 730 N N . ILE A 1 94 ? 2.810 -0.923 -3.395 1.00 98.38 94 ILE A N 1
ATOM 731 C CA . ILE A 1 94 ? 2.508 0.494 -3.603 1.00 98.38 94 ILE A CA 1
ATOM 732 C C . ILE A 1 94 ? 3.084 0.947 -4.945 1.00 98.38 94 ILE A C 1
ATOM 734 O O . ILE A 1 94 ? 2.339 1.398 -5.807 1.00 98.38 94 ILE A O 1
ATOM 738 N N . PHE A 1 95 ? 4.388 0.785 -5.162 1.00 97.88 95 PHE A N 1
ATOM 739 C CA . PHE A 1 95 ? 5.046 1.240 -6.382 1.00 97.88 95 PHE A CA 1
ATOM 740 C C . PHE A 1 95 ? 4.488 0.560 -7.635 1.00 97.88 95 PHE A C 1
ATOM 742 O O . PHE A 1 95 ? 4.223 1.248 -8.619 1.00 97.88 95 PHE A O 1
ATOM 749 N N . SER A 1 96 ? 4.261 -0.760 -7.599 1.00 97.56 96 SER A N 1
ATOM 750 C CA . SER A 1 96 ? 3.677 -1.483 -8.737 1.00 97.56 96 SER A CA 1
ATOM 751 C C . SER A 1 96 ? 2.309 -0.916 -9.126 1.00 97.56 96 SER A C 1
ATOM 753 O O . SER A 1 96 ? 2.077 -0.608 -10.297 1.00 97.56 96 SER A O 1
ATOM 755 N N . HIS A 1 97 ? 1.435 -0.663 -8.147 1.00 97.94 97 HIS A N 1
ATOM 756 C CA . HIS A 1 97 ? 0.147 -0.016 -8.397 1.00 97.94 97 HIS A CA 1
ATOM 757 C C . HIS A 1 97 ? 0.302 1.400 -8.955 1.00 97.94 97 HIS A C 1
ATOM 759 O O . HIS A 1 97 ? -0.359 1.722 -9.941 1.00 97.94 97 HIS A O 1
ATOM 765 N N . LEU A 1 98 ? 1.167 2.228 -8.354 1.00 97.88 98 LEU A N 1
ATOM 766 C CA . LEU A 1 98 ? 1.365 3.612 -8.789 1.00 97.88 98 LEU A CA 1
ATOM 767 C C . LEU A 1 98 ? 1.805 3.670 -10.254 1.00 97.88 98 LEU A C 1
ATOM 769 O O . LEU A 1 98 ? 1.273 4.454 -11.031 1.00 97.88 98 LEU A O 1
ATOM 773 N N . VAL A 1 99 ? 2.740 2.811 -10.654 1.00 96.62 99 VAL A N 1
ATOM 774 C CA . VAL A 1 99 ? 3.197 2.746 -12.044 1.00 96.62 99 VAL A CA 1
ATOM 775 C C . VAL A 1 99 ? 2.090 2.252 -12.979 1.00 96.62 99 VAL A C 1
ATOM 777 O O . VAL A 1 99 ? 1.940 2.789 -14.075 1.00 96.62 99 VAL A O 1
ATOM 780 N N . CYS A 1 100 ? 1.323 1.238 -12.569 1.00 96.50 100 CYS A N 1
ATOM 781 C CA . CYS A 1 100 ? 0.325 0.604 -13.435 1.00 96.50 100 CYS A CA 1
ATOM 782 C C . CYS A 1 100 ? -0.984 1.393 -13.564 1.00 96.50 100 CYS A C 1
ATOM 784 O O . CYS A 1 100 ? -1.646 1.293 -14.598 1.00 96.50 100 CYS A O 1
ATOM 786 N N . SER A 1 101 ? -1.358 2.158 -12.537 1.00 94.94 101 SER A N 1
ATOM 787 C CA . SER A 1 101 ? -2.725 2.681 -12.384 1.00 94.94 101 SER A CA 1
ATOM 788 C C . SER A 1 101 ? -2.804 4.202 -12.301 1.00 94.94 101 SER A C 1
ATOM 790 O O . SER A 1 101 ? -3.870 4.759 -12.556 1.00 94.94 101 SER A O 1
ATOM 792 N N . CYS A 1 102 ? -1.715 4.889 -11.948 1.00 96.50 102 CYS A N 1
ATOM 793 C CA . CYS A 1 102 ? -1.728 6.340 -11.797 1.00 96.50 102 CYS A CA 1
ATOM 794 C C . CYS A 1 102 ? -1.285 7.055 -13.076 1.00 96.50 102 CYS A C 1
ATOM 796 O O . CYS A 1 102 ? -0.427 6.589 -13.829 1.00 96.50 102 CYS A O 1
ATOM 798 N N . SER A 1 103 ? -1.833 8.250 -13.289 1.00 95.31 103 SER A N 1
ATOM 799 C CA . SER A 1 103 ? -1.259 9.206 -14.235 1.00 95.31 103 SER A CA 1
ATOM 800 C C . SER A 1 103 ? 0.142 9.644 -13.790 1.00 95.31 103 SER A C 1
ATOM 802 O O . SER A 1 103 ? 0.525 9.499 -12.627 1.00 95.31 103 SER A O 1
ATOM 804 N N . LYS A 1 104 ? 0.914 10.237 -14.708 1.00 92.94 104 LYS A N 1
ATOM 805 C CA . LYS A 1 104 ? 2.268 10.730 -14.413 1.00 92.94 104 LYS A CA 1
ATOM 806 C C . LYS A 1 104 ? 2.288 11.703 -13.226 1.00 92.94 104 LYS A C 1
ATOM 808 O O . LYS A 1 104 ? 3.130 11.564 -12.343 1.00 92.94 104 LYS A O 1
ATOM 813 N N . ASP A 1 105 ? 1.337 12.633 -13.181 1.00 95.50 105 ASP A N 1
ATOM 814 C CA . ASP A 1 105 ? 1.271 13.639 -12.118 1.00 95.50 105 ASP A CA 1
ATOM 815 C C . ASP A 1 105 ? 0.866 13.018 -10.771 1.00 95.50 105 ASP A C 1
ATOM 817 O O . ASP A 1 105 ? 1.342 13.438 -9.718 1.00 95.50 105 ASP A O 1
ATOM 821 N N . GLU A 1 106 ? -0.022 12.020 -10.782 1.00 96.75 106 GLU A N 1
ATOM 822 C CA . GLU A 1 106 ? -0.385 11.262 -9.578 1.00 96.75 106 GLU A CA 1
ATOM 823 C C . GLU A 1 106 ? 0.793 10.445 -9.051 1.00 96.75 106 GLU A C 1
ATOM 825 O O . GLU A 1 106 ? 1.058 10.486 -7.851 1.00 96.75 106 GLU A O 1
ATOM 830 N N . LEU A 1 107 ? 1.527 9.769 -9.938 1.00 96.44 107 LEU A N 1
ATOM 831 C CA . LEU A 1 107 ? 2.737 9.031 -9.593 1.00 96.44 107 LEU A CA 1
ATOM 832 C C . LEU A 1 107 ? 3.766 9.958 -8.935 1.00 96.44 107 LEU A C 1
ATOM 834 O O . LEU A 1 107 ? 4.234 9.663 -7.840 1.00 96.44 107 LEU A O 1
ATOM 838 N N . GLU A 1 108 ? 4.083 11.100 -9.548 1.00 95.94 108 GLU A N 1
ATOM 839 C CA . GLU A 1 108 ? 5.067 12.044 -9.005 1.00 95.94 108 GLU A CA 1
ATOM 840 C C . GLU A 1 108 ? 4.663 12.565 -7.616 1.00 95.94 108 GLU A C 1
ATOM 842 O O . GLU A 1 108 ? 5.465 12.531 -6.676 1.00 95.94 108 GLU A O 1
ATOM 847 N N . ARG A 1 109 ? 3.391 12.954 -7.444 1.00 97.88 109 ARG A N 1
ATOM 848 C CA . ARG A 1 109 ? 2.864 13.370 -6.134 1.00 97.88 109 ARG A CA 1
ATOM 849 C C . ARG A 1 1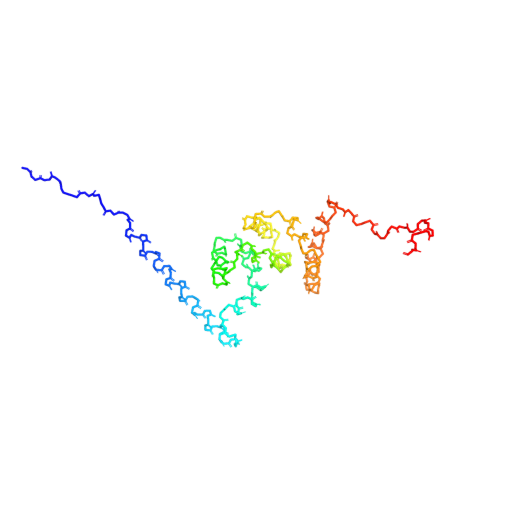09 ? 2.927 12.248 -5.100 1.00 97.88 109 ARG A C 1
ATOM 851 O O . ARG A 1 109 ? 3.316 12.505 -3.962 1.00 97.88 109 ARG A O 1
ATOM 858 N N . ALA A 1 110 ? 2.562 11.023 -5.471 1.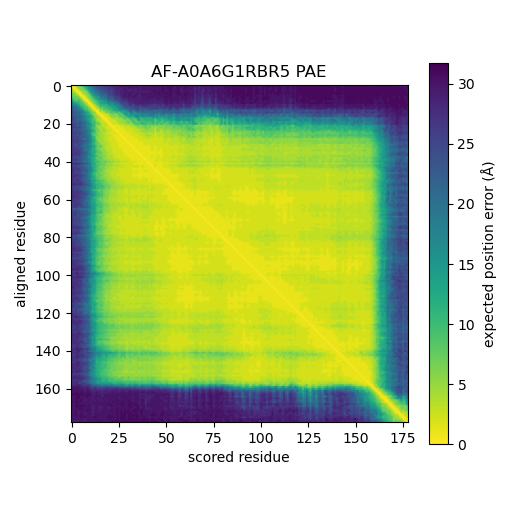00 98.12 110 ALA A N 1
ATOM 859 C CA . ALA A 1 110 ? 2.583 9.874 -4.571 1.00 98.12 110 ALA A CA 1
ATOM 860 C C . ALA A 1 110 ? 4.013 9.486 -4.159 1.00 98.12 110 ALA A C 1
ATOM 862 O O . ALA A 1 110 ? 4.254 9.174 -2.994 1.00 98.12 110 ALA A O 1
ATOM 863 N N . LEU A 1 111 ? 4.988 9.572 -5.067 1.00 96.44 111 LEU A N 1
ATOM 864 C CA . LEU A 1 111 ? 6.396 9.330 -4.743 1.00 96.44 111 LEU A CA 1
ATOM 865 C C . LEU A 1 111 ? 6.950 10.402 -3.794 1.00 96.44 111 LEU A C 1
ATOM 867 O O . LEU A 1 111 ? 7.630 10.067 -2.823 1.00 96.44 111 LEU A O 1
ATOM 871 N N . HIS A 1 112 ? 6.603 11.676 -4.008 1.00 97.44 112 HIS A N 1
ATOM 872 C CA . HIS A 1 112 ? 6.959 12.750 -3.076 1.00 97.44 112 HIS A CA 1
ATOM 873 C C . HIS A 1 112 ? 6.298 12.554 -1.702 1.00 97.44 112 HIS A C 1
ATOM 875 O O . HIS A 1 112 ? 6.922 12.747 -0.658 1.00 97.44 112 HIS A O 1
ATOM 881 N N . TYR A 1 113 ? 5.033 12.138 -1.686 1.00 98.25 113 TYR A N 1
ATOM 882 C CA . TYR A 1 113 ? 4.315 11.782 -0.467 1.00 98.25 113 TYR A CA 1
ATOM 883 C C . TYR A 1 113 ? 5.016 10.655 0.305 1.00 98.25 113 TYR A C 1
ATOM 885 O O . TYR A 1 113 ? 5.267 10.797 1.501 1.00 98.25 113 TYR A O 1
ATOM 893 N N . LEU A 1 114 ? 5.397 9.569 -0.374 1.00 97.94 114 LEU A N 1
ATOM 894 C CA . LEU A 1 114 ? 6.097 8.438 0.240 1.00 97.94 114 LEU A CA 1
ATOM 895 C C . LEU A 1 114 ? 7.466 8.843 0.783 1.00 97.94 114 LEU A C 1
ATOM 897 O O . LEU A 1 114 ? 7.811 8.443 1.895 1.00 97.94 114 LEU A O 1
ATOM 901 N N . LYS A 1 115 ? 8.216 9.679 0.056 1.00 96.94 115 LYS A N 1
ATOM 902 C CA . LYS A 1 115 ? 9.474 10.251 0.548 1.00 96.94 115 LYS A CA 1
ATOM 903 C C . LYS A 1 115 ? 9.267 11.012 1.860 1.00 96.94 115 LYS A C 1
ATOM 905 O O . LYS A 1 115 ? 10.029 10.810 2.796 1.00 96.94 115 LYS A O 1
ATOM 910 N N . ASN A 1 116 ? 8.218 11.827 1.963 1.00 97.25 116 ASN A N 1
ATOM 911 C CA . ASN A 1 116 ? 7.923 12.583 3.183 1.00 97.25 116 ASN A CA 1
ATOM 912 C C . ASN A 1 116 ? 7.460 11.694 4.347 1.00 97.25 116 ASN A C 1
ATOM 914 O O . ASN A 1 116 ? 7.836 11.927 5.490 1.00 97.25 116 ASN A O 1
ATOM 918 N N . GLU A 1 117 ? 6.628 10.686 4.079 1.00 97.31 117 GLU A N 1
ATOM 919 C CA . GLU A 1 117 ? 6.105 9.793 5.121 1.00 97.31 117 GLU A CA 1
ATOM 920 C C . GLU A 1 117 ? 7.149 8.791 5.629 1.00 97.31 117 GLU A C 1
ATOM 922 O O . GLU A 1 117 ? 7.061 8.331 6.772 1.00 97.31 117 GLU A O 1
ATOM 927 N N . THR A 1 118 ? 8.124 8.440 4.785 1.00 96.81 118 THR A N 1
ATOM 928 C CA . THR A 1 118 ? 9.173 7.469 5.116 1.00 96.81 118 THR A CA 1
ATOM 929 C C . THR A 1 118 ? 10.519 8.097 5.440 1.00 96.81 118 THR A C 1
ATOM 931 O O . THR A 1 118 ? 11.335 7.421 6.056 1.00 96.81 118 THR A O 1
ATOM 934 N N . GLU A 1 119 ? 10.767 9.346 5.047 1.00 96.94 119 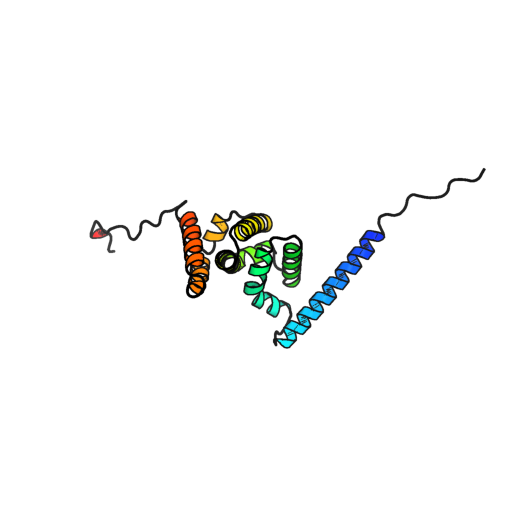GLU A N 1
ATOM 935 C CA . GLU A 1 119 ? 12.076 10.011 5.131 1.00 96.94 119 GLU A CA 1
ATOM 936 C C . GLU A 1 119 ? 13.196 9.211 4.433 1.00 96.94 119 GLU A C 1
ATOM 938 O O . GLU A 1 119 ? 14.351 9.226 4.857 1.00 96.94 119 GLU A O 1
ATOM 943 N N . ILE A 1 120 ? 12.855 8.458 3.381 1.00 94.19 120 ILE A N 1
ATOM 944 C CA . ILE A 1 120 ? 13.798 7.665 2.585 1.00 94.19 120 ILE A CA 1
ATOM 945 C C . ILE A 1 120 ? 13.722 8.122 1.130 1.00 94.19 120 ILE A C 1
ATOM 947 O O . ILE A 1 120 ? 12.641 8.307 0.569 1.00 94.19 120 ILE A O 1
ATOM 951 N N . GLU A 1 121 ? 14.887 8.291 0.508 1.00 94.00 121 GLU A N 1
ATOM 952 C CA . GLU A 1 121 ? 14.977 8.581 -0.921 1.00 94.00 121 GLU A CA 1
ATOM 953 C C . GLU A 1 121 ? 14.438 7.422 -1.765 1.00 94.00 121 GLU A C 1
ATOM 955 O O . GLU A 1 121 ? 14.665 6.248 -1.466 1.00 94.00 121 GLU A O 1
ATOM 960 N N . LEU A 1 122 ? 13.777 7.755 -2.876 1.00 91.94 122 LEU A N 1
ATOM 961 C CA . LEU A 1 122 ? 13.126 6.772 -3.744 1.00 91.94 122 LEU A CA 1
ATOM 962 C C . LEU A 1 122 ? 14.077 5.652 -4.188 1.00 91.94 122 LEU A C 1
ATOM 964 O O . LEU A 1 122 ? 13.721 4.481 -4.107 1.00 91.94 122 LEU A O 1
ATOM 968 N N . GLY A 1 123 ? 15.299 5.998 -4.604 1.00 91.44 123 GLY A N 1
ATOM 969 C CA . GLY A 1 123 ? 16.296 5.009 -5.021 1.00 91.44 123 GLY A CA 1
ATOM 970 C C . GLY A 1 123 ? 16.610 3.981 -3.930 1.00 91.44 123 GLY A C 1
ATOM 971 O O . GLY A 1 123 ? 16.756 2.798 -4.224 1.00 91.44 123 GLY A O 1
ATOM 972 N N . SER A 1 124 ? 16.641 4.398 -2.662 1.00 93.25 124 SER A N 1
ATOM 973 C CA . SER A 1 124 ? 16.866 3.493 -1.532 1.00 93.25 124 SER A CA 1
ATOM 974 C C . SER A 1 124 ? 15.669 2.571 -1.286 1.00 93.25 124 SER A C 1
ATOM 976 O O . SER A 1 124 ? 15.874 1.380 -1.066 1.00 93.25 124 SER A O 1
ATOM 978 N N . LEU A 1 125 ? 14.433 3.078 -1.393 1.00 93.69 125 LEU A N 1
ATOM 979 C CA . LEU A 1 125 ? 13.219 2.251 -1.297 1.00 93.69 125 LEU A CA 1
ATOM 980 C C . LEU A 1 125 ? 13.147 1.207 -2.422 1.00 93.69 125 LEU A C 1
ATOM 982 O O . LEU A 1 125 ? 12.830 0.047 -2.168 1.00 93.69 125 LEU A O 1
ATOM 986 N N . LEU A 1 126 ? 13.484 1.603 -3.654 1.00 92.94 126 LEU A N 1
ATOM 987 C CA . LEU A 1 126 ? 13.509 0.710 -4.818 1.00 92.94 126 LEU A CA 1
ATOM 988 C C . LEU A 1 126 ? 14.552 -0.404 -4.666 1.00 92.94 126 LEU A C 1
ATOM 990 O O . LEU A 1 126 ? 14.300 -1.542 -5.055 1.00 92.94 126 LEU A O 1
ATOM 994 N N . ARG A 1 127 ? 15.721 -0.089 -4.095 1.00 91.06 127 ARG A N 1
ATOM 995 C CA . ARG A 1 127 ? 16.809 -1.060 -3.910 1.00 91.06 127 ARG A CA 1
ATOM 996 C C . ARG A 1 127 ? 16.621 -1.975 -2.705 1.00 91.06 127 ARG A C 1
ATOM 998 O O . ARG A 1 127 ? 17.155 -3.078 -2.721 1.00 91.06 127 ARG A O 1
ATOM 1005 N N . GLN A 1 128 ? 15.868 -1.550 -1.690 1.00 90.56 128 GLN A N 1
ATOM 1006 C CA . GLN A 1 128 ? 15.663 -2.334 -0.470 1.00 90.56 128 GLN A CA 1
ATOM 1007 C C . GLN A 1 128 ? 15.063 -3.723 -0.747 1.00 90.56 128 GLN A C 1
ATOM 1009 O O . GLN A 1 128 ? 15.447 -4.691 -0.096 1.00 90.56 128 GLN A O 1
ATOM 1014 N N . ASP A 1 129 ? 14.146 -3.823 -1.712 1.00 91.44 129 ASP A N 1
ATOM 1015 C CA . ASP A 1 129 ? 13.555 -5.085 -2.171 1.00 91.44 129 ASP A CA 1
ATOM 1016 C C . ASP A 1 129 ? 13.457 -5.090 -3.703 1.00 91.44 129 ASP A C 1
ATOM 1018 O O . ASP A 1 129 ? 12.373 -5.185 -4.284 1.00 91.44 129 ASP A O 1
ATOM 1022 N N . TYR A 1 130 ? 14.610 -4.932 -4.365 1.00 91.88 130 TYR A N 1
ATOM 1023 C CA . TYR A 1 130 ? 14.691 -4.841 -5.827 1.00 91.88 130 TYR A CA 1
ATOM 1024 C C . TYR A 1 130 ? 14.010 -6.030 -6.514 1.00 91.88 130 TYR A C 1
ATOM 1026 O O . TYR A 1 130 ? 13.203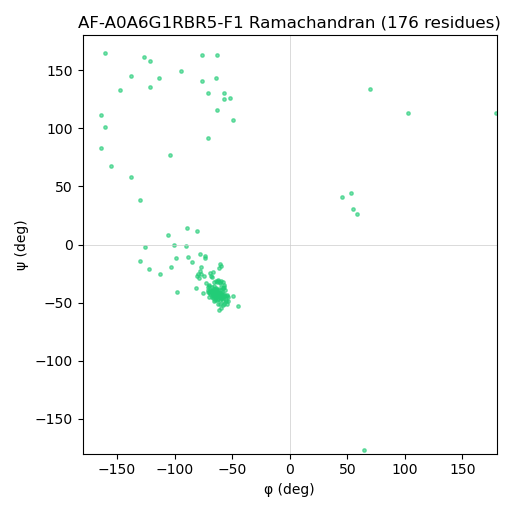 -5.852 -7.424 1.00 91.88 130 TYR A O 1
ATOM 1034 N N . GLN A 1 131 ? 14.314 -7.253 -6.066 1.00 93.56 131 GLN A N 1
ATOM 1035 C CA . GLN A 1 131 ? 13.768 -8.468 -6.666 1.00 93.56 131 GLN A CA 1
ATOM 1036 C C . GLN A 1 131 ? 12.265 -8.611 -6.397 1.00 93.56 131 GLN A C 1
ATOM 1038 O O . GLN A 1 131 ? 11.517 -8.954 -7.313 1.00 93.56 131 GLN A O 1
ATOM 1043 N N . GLY A 1 132 ? 11.797 -8.328 -5.177 1.00 95.31 132 GLY A N 1
ATOM 1044 C CA . GLY A 1 132 ? 10.370 -8.370 -4.863 1.00 95.31 132 GLY A CA 1
ATOM 1045 C C . GLY A 1 132 ? 9.576 -7.344 -5.668 1.00 95.31 132 GLY A C 1
ATOM 1046 O O . GLY A 1 132 ? 8.500 -7.659 -6.172 1.00 95.31 132 GLY A O 1
ATOM 1047 N N . LEU A 1 133 ? 10.131 -6.148 -5.860 1.00 95.56 133 LEU A N 1
ATOM 1048 C CA . LEU A 1 133 ? 9.543 -5.116 -6.704 1.00 95.56 133 LEU A CA 1
ATOM 1049 C C . LEU A 1 133 ? 9.520 -5.510 -8.186 1.00 95.56 133 LEU A C 1
ATOM 1051 O O . LEU A 1 133 ? 8.498 -5.349 -8.851 1.00 95.56 133 LEU A O 1
ATOM 1055 N N . HIS A 1 134 ? 10.634 -6.040 -8.693 1.00 95.75 134 HIS A N 1
ATOM 1056 C CA . HIS A 1 134 ? 10.741 -6.538 -10.060 1.00 95.75 134 HIS A CA 1
ATOM 1057 C C . HIS A 1 134 ? 9.664 -7.595 -10.341 1.00 95.75 134 HIS A C 1
ATOM 1059 O O . HIS A 1 134 ? 8.933 -7.493 -11.325 1.00 95.75 134 HIS A O 1
ATOM 1065 N N . ASN A 1 135 ? 9.505 -8.563 -9.435 1.00 97.06 135 ASN A N 1
ATOM 1066 C CA . ASN A 1 135 ? 8.483 -9.601 -9.546 1.00 97.06 135 ASN A CA 1
ATOM 1067 C C . ASN A 1 135 ? 7.064 -9.018 -9.513 1.00 97.06 135 ASN A C 1
ATOM 1069 O O . ASN A 1 135 ? 6.233 -9.401 -10.333 1.00 97.06 135 ASN A O 1
ATOM 1073 N N . GLU A 1 136 ? 6.788 -8.071 -8.614 1.00 97.12 136 GLU A N 1
ATOM 1074 C CA . GLU A 1 136 ? 5.462 -7.454 -8.496 1.00 97.12 136 GLU A CA 1
ATOM 1075 C C . GLU A 1 136 ? 5.065 -6.663 -9.754 1.00 97.12 136 GLU A C 1
ATOM 1077 O O . GLU A 1 136 ? 3.887 -6.614 -10.107 1.00 97.12 136 GLU A O 1
ATOM 1082 N N . LEU A 1 137 ? 6.031 -6.075 -10.466 1.00 97.12 137 LEU A N 1
ATOM 1083 C CA . LEU A 1 137 ? 5.791 -5.459 -11.774 1.00 97.12 137 LEU A CA 1
ATOM 1084 C C . LEU A 1 137 ? 5.494 -6.519 -12.843 1.00 97.12 137 LEU A C 1
ATOM 1086 O O . LEU A 1 137 ? 4.539 -6.378 -13.605 1.00 97.12 137 LEU A O 1
ATOM 1090 N N . LEU A 1 138 ? 6.268 -7.607 -12.889 1.00 97.38 138 LEU A N 1
ATOM 1091 C CA . LEU A 1 138 ? 6.066 -8.674 -13.876 1.00 97.38 138 LEU A CA 1
ATOM 1092 C C . LEU A 1 138 ? 4.714 -9.378 -13.729 1.00 97.38 138 LEU A C 1
ATOM 1094 O O . LEU A 1 138 ? 4.115 -9.744 -14.740 1.00 97.38 138 LEU A O 1
ATOM 1098 N N . LEU A 1 139 ? 4.183 -9.499 -12.509 1.00 96.94 139 LEU A N 1
ATOM 1099 C CA . LEU A 1 139 ? 2.835 -10.033 -12.276 1.00 96.94 139 LEU A CA 1
ATOM 1100 C C . LEU A 1 139 ? 1.731 -9.216 -12.973 1.00 96.94 139 LEU A C 1
ATOM 1102 O O . LEU A 1 139 ? 0.634 -9.730 -13.178 1.00 96.94 139 LEU A O 1
ATOM 1106 N N . ARG A 1 140 ? 2.009 -7.967 -13.369 1.00 95.62 140 ARG A N 1
ATOM 1107 C CA . ARG A 1 140 ? 1.060 -7.066 -14.043 1.00 95.62 140 ARG A CA 1
ATOM 1108 C C . ARG A 1 140 ? 1.250 -6.984 -15.558 1.00 95.62 140 ARG A C 1
ATOM 1110 O O . ARG A 1 140 ? 0.494 -6.277 -16.224 1.00 95.62 140 ARG A O 1
ATOM 1117 N N . ILE A 1 141 ? 2.224 -7.696 -16.132 1.00 95.12 141 ILE A N 1
ATOM 1118 C CA . ILE A 1 141 ? 2.623 -7.515 -17.540 1.00 95.12 141 ILE A CA 1
ATOM 1119 C C . ILE A 1 141 ? 1.504 -7.829 -18.543 1.00 95.12 141 ILE A C 1
ATOM 1121 O O . ILE A 1 141 ? 1.446 -7.207 -19.602 1.00 95.12 141 ILE A O 1
ATOM 1125 N N . GLY A 1 142 ? 0.603 -8.756 -18.200 1.00 94.31 142 GLY A N 1
ATOM 1126 C CA . GLY A 1 142 ? -0.504 -9.162 -19.069 1.00 94.31 142 GLY A CA 1
ATOM 1127 C C . GLY A 1 142 ? -1.552 -8.069 -19.295 1.00 94.31 142 GLY A C 1
ATOM 1128 O O . GLY A 1 142 ? -2.179 -8.045 -20.349 1.00 94.31 142 GLY A O 1
ATOM 1129 N N . GLU A 1 143 ? -1.710 -7.149 -18.342 1.00 94.38 143 GLU A N 1
ATOM 1130 C CA . GLU A 1 143 ? -2.738 -6.095 -18.376 1.00 94.38 143 GLU A CA 1
ATOM 1131 C C . GLU A 1 143 ? -2.136 -4.691 -18.539 1.00 94.38 143 GLU A C 1
ATOM 1133 O O . GLU A 1 143 ? -2.778 -3.792 -19.077 1.00 94.38 143 GLU A O 1
ATOM 1138 N N . HIS A 1 144 ? -0.880 -4.505 -18.121 1.00 94.88 144 HIS A N 1
ATOM 1139 C CA . HIS A 1 144 ? -0.236 -3.197 -18.005 1.00 94.88 144 HIS A CA 1
ATOM 1140 C C . HIS A 1 144 ? 1.142 -3.153 -18.683 1.00 94.88 144 HIS A C 1
ATOM 1142 O O . HIS A 1 144 ? 2.071 -2.545 -18.156 1.00 94.88 144 HIS A O 1
ATOM 1148 N N . TYR A 1 145 ? 1.308 -3.802 -19.842 1.00 94.94 145 TYR A N 1
ATOM 1149 C CA . TYR A 1 145 ? 2.612 -3.976 -20.508 1.00 94.94 145 TYR A CA 1
ATOM 1150 C C . TYR A 1 145 ? 3.471 -2.699 -20.560 1.00 94.94 145 TYR A C 1
ATOM 1152 O O . TYR A 1 145 ? 4.619 -2.702 -20.112 1.00 94.94 145 TYR A O 1
ATOM 1160 N N . GLN A 1 146 ? 2.920 -1.591 -21.072 1.00 94.81 146 GLN A N 1
ATOM 1161 C CA . GLN A 1 146 ? 3.676 -0.343 -21.228 1.00 94.81 146 GLN A CA 1
ATOM 1162 C C . GLN A 1 146 ? 4.072 0.257 -19.874 1.00 94.81 146 GLN A C 1
ATOM 1164 O O . GLN A 1 146 ? 5.184 0.760 -19.713 1.00 94.81 146 GLN A O 1
ATOM 1169 N N . GLN A 1 147 ? 3.171 0.210 -18.897 1.00 96.25 147 GLN A N 1
ATOM 1170 C CA . GLN A 1 147 ? 3.422 0.711 -17.553 1.00 96.25 147 GLN A CA 1
ATOM 1171 C C . GLN A 1 147 ? 4.474 -0.142 -16.847 1.00 96.25 147 GLN A C 1
ATOM 1173 O O . GLN A 1 147 ? 5.419 0.407 -16.289 1.00 96.25 147 GLN A O 1
ATOM 1178 N N . VAL A 1 148 ? 4.374 -1.468 -16.939 1.00 96.44 148 VAL A N 1
ATOM 1179 C CA . VAL A 1 148 ? 5.372 -2.402 -16.404 1.00 96.44 148 VAL A CA 1
ATOM 1180 C C . VAL A 1 148 ? 6.740 -2.123 -17.015 1.00 96.44 148 VAL A C 1
ATOM 1182 O O . VAL A 1 148 ? 7.714 -1.991 -16.278 1.00 96.44 148 VAL A O 1
ATOM 1185 N N . PHE A 1 149 ? 6.820 -1.928 -18.333 1.00 95.19 149 PHE A N 1
ATOM 1186 C CA . PHE A 1 149 ? 8.070 -1.556 -18.993 1.00 95.19 149 PHE A CA 1
ATOM 1187 C C . PHE A 1 149 ? 8.642 -0.228 -18.466 1.00 95.19 149 PHE A C 1
ATOM 1189 O O . PHE A 1 149 ? 9.838 -0.136 -18.175 1.00 95.19 149 PHE A O 1
ATOM 1196 N N . ASN A 1 150 ? 7.798 0.791 -18.283 1.00 93.06 150 ASN A N 1
ATOM 1197 C CA . ASN A 1 150 ? 8.214 2.067 -17.697 1.00 93.06 150 ASN A CA 1
ATOM 1198 C C . ASN A 1 150 ? 8.715 1.884 -16.251 1.00 93.06 150 ASN A C 1
ATOM 1200 O O . ASN A 1 150 ? 9.752 2.435 -15.888 1.00 93.06 150 ASN A O 1
ATOM 1204 N N . GLY A 1 151 ? 8.024 1.077 -15.441 1.00 94.25 151 GLY A N 1
ATOM 1205 C CA . GLY A 1 151 ? 8.420 0.754 -14.067 1.00 94.25 151 GLY A CA 1
ATOM 1206 C C . GLY A 1 151 ? 9.759 0.031 -13.992 1.00 94.25 151 GLY A C 1
ATOM 1207 O O . GLY A 1 151 ? 10.614 0.402 -13.189 1.00 94.25 151 GLY A O 1
ATOM 1208 N N . LEU A 1 152 ? 9.975 -0.950 -14.869 1.00 95.12 152 LEU A N 1
ATOM 1209 C CA . LEU A 1 152 ? 11.249 -1.658 -14.991 1.00 95.12 152 LEU A CA 1
ATOM 1210 C C . LEU A 1 152 ? 12.371 -0.722 -15.453 1.00 95.12 152 LEU A C 1
ATOM 1212 O O . LEU A 1 152 ? 13.484 -0.813 -14.942 1.00 95.12 152 LEU A O 1
ATOM 1216 N N . SER A 1 153 ? 12.076 0.214 -16.358 1.00 92.50 153 SER A N 1
ATOM 1217 C CA . SER A 1 153 ? 13.038 1.232 -16.801 1.00 92.50 153 SER A CA 1
ATOM 1218 C C . SER A 1 153 ? 13.441 2.167 -15.656 1.00 92.50 153 SER A C 1
ATOM 1220 O O . SER A 1 153 ? 14.629 2.430 -15.466 1.00 92.50 153 SER A O 1
ATOM 1222 N N . ILE A 1 154 ? 12.475 2.617 -14.842 1.00 90.81 154 ILE A N 1
ATOM 1223 C CA . ILE A 1 154 ? 12.747 3.383 -13.616 1.00 90.81 154 ILE A CA 1
ATOM 1224 C C . ILE A 1 154 ? 13.640 2.553 -12.689 1.00 90.81 154 ILE A C 1
ATOM 1226 O O . ILE A 1 154 ? 14.705 3.015 -12.285 1.00 90.81 154 ILE A O 1
ATOM 1230 N N . LEU A 1 155 ? 13.256 1.310 -12.404 1.00 91.00 155 LEU A N 1
ATOM 1231 C CA . LEU A 1 155 ? 13.981 0.430 -11.494 1.00 91.00 155 LEU A CA 1
ATOM 1232 C C . LEU A 1 155 ? 15.430 0.171 -11.952 1.00 91.00 155 LEU A C 1
ATOM 1234 O O . LEU A 1 155 ? 16.354 0.239 -11.142 1.00 91.00 155 LEU A O 1
ATOM 1238 N N . ALA A 1 156 ? 15.647 -0.055 -13.250 1.00 88.94 156 ALA A N 1
ATOM 1239 C CA . ALA A 1 156 ? 16.975 -0.224 -13.835 1.00 88.94 156 ALA A CA 1
ATOM 1240 C C . ALA A 1 156 ? 17.839 1.040 -13.697 1.00 88.94 156 ALA A C 1
ATOM 1242 O O . ALA A 1 156 ? 19.008 0.937 -13.328 1.00 88.94 156 ALA A O 1
ATOM 1243 N N . SER A 1 157 ? 17.260 2.228 -13.910 1.00 87.31 157 SER A N 1
ATOM 1244 C CA . SER A 1 157 ? 17.995 3.498 -13.802 1.00 87.31 157 SER A CA 1
ATOM 1245 C C . SER A 1 157 ? 18.569 3.745 -12.398 1.00 87.31 157 SER A C 1
ATOM 1247 O O . SER A 1 157 ? 19.660 4.301 -12.263 1.00 87.31 157 SER A O 1
ATOM 1249 N N . PHE A 1 158 ? 17.880 3.268 -11.355 1.00 82.88 158 PHE A N 1
ATOM 1250 C CA . PHE A 1 158 ? 18.333 3.361 -9.963 1.00 82.88 158 PHE A CA 1
ATOM 1251 C C . PHE A 1 158 ? 19.275 2.226 -9.539 1.00 82.88 158 PHE A C 1
ATOM 1253 O O . PHE A 1 158 ? 19.931 2.351 -8.501 1.00 82.88 158 PHE A O 1
ATOM 1260 N N . ALA A 1 159 ? 19.355 1.139 -10.312 1.00 74.69 159 ALA A N 1
ATOM 1261 C CA . ALA A 1 159 ? 20.343 0.079 -10.110 1.00 74.69 159 ALA A CA 1
ATOM 1262 C C . ALA A 1 159 ? 21.704 0.452 -10.717 1.00 74.69 159 ALA A C 1
ATOM 1264 O O . ALA A 1 159 ? 22.740 0.196 -10.115 1.00 74.69 159 ALA A O 1
ATOM 1265 N N . SER A 1 160 ? 21.708 1.124 -11.872 1.00 63.09 160 SER A N 1
ATOM 1266 C CA . SER A 1 160 ? 22.934 1.470 -12.603 1.00 63.09 160 SER A CA 1
ATOM 1267 C C . SER A 1 160 ? 23.770 2.599 -11.990 1.00 63.09 160 SER A C 1
ATOM 1269 O O . SER A 1 160 ? 24.872 2.845 -12.470 1.00 63.09 160 SER A O 1
ATOM 1271 N N . GLN A 1 161 ? 23.261 3.320 -10.985 1.00 60.12 161 GLN A N 1
ATOM 1272 C CA . GLN A 1 161 ? 23.956 4.482 -10.413 1.00 60.12 161 GLN A CA 1
ATOM 1273 C C . GLN A 1 161 ? 25.111 4.130 -9.460 1.00 60.12 161 GLN A C 1
ATOM 1275 O O . GLN A 1 161 ? 25.979 4.978 -9.299 1.00 60.12 161 GLN A O 1
ATOM 1280 N N . ASP A 1 162 ? 25.171 2.912 -8.901 1.00 55.75 162 ASP A N 1
ATOM 1281 C CA . ASP A 1 162 ? 26.241 2.522 -7.958 1.00 55.75 162 ASP A CA 1
ATOM 1282 C C . ASP A 1 162 ? 26.943 1.184 -8.279 1.00 55.75 162 ASP A C 1
ATOM 1284 O O . ASP A 1 162 ? 28.024 0.941 -7.750 1.00 55.75 162 ASP A O 1
ATOM 1288 N N . ASP A 1 163 ? 26.399 0.335 -9.162 1.00 50.66 163 ASP A N 1
ATOM 1289 C CA . ASP A 1 163 ? 27.126 -0.820 -9.715 1.00 50.66 163 ASP A CA 1
ATOM 1290 C C . ASP A 1 163 ? 26.449 -1.290 -11.020 1.00 50.66 163 ASP A C 1
ATOM 1292 O O . ASP A 1 163 ? 25.382 -1.914 -10.976 1.00 50.66 163 ASP A O 1
ATOM 1296 N N . PRO A 1 164 ? 26.976 -0.956 -12.214 1.00 49.88 164 PRO A N 1
ATOM 1297 C CA . PRO A 1 164 ? 26.442 -1.516 -13.442 1.00 49.88 164 PRO A CA 1
ATOM 1298 C C . PRO A 1 164 ? 26.673 -3.025 -13.399 1.00 49.88 164 PRO A C 1
ATOM 1300 O O . PRO A 1 164 ? 27.813 -3.481 -13.430 1.00 49.88 164 PRO A O 1
ATOM 1303 N N . TYR A 1 165 ? 25.594 -3.807 -13.366 1.00 54.06 165 TYR A N 1
ATOM 1304 C CA . TYR A 1 165 ? 25.668 -5.242 -13.619 1.00 54.06 165 TYR A CA 1
ATOM 1305 C C . TYR A 1 165 ? 26.468 -5.475 -14.911 1.00 54.06 165 TYR A C 1
ATOM 1307 O O . TYR A 1 165 ? 25.988 -5.187 -16.006 1.00 54.06 165 TYR A O 1
ATOM 1315 N N . GLN A 1 166 ? 27.705 -5.964 -14.788 1.00 49.72 166 GLN A N 1
ATOM 1316 C CA . GLN A 1 166 ? 28.625 -6.136 -15.920 1.00 49.72 166 GLN A CA 1
ATOM 1317 C C . GLN A 1 166 ? 28.353 -7.411 -16.732 1.00 49.72 166 GLN A C 1
ATOM 1319 O O . GLN A 1 166 ? 29.171 -7.801 -17.562 1.00 49.72 166 GLN A O 1
ATOM 1324 N N . GLY A 1 167 ? 27.221 -8.080 -16.495 1.00 51.66 167 GLY A N 1
ATOM 1325 C CA . GLY A 1 167 ? 27.019 -9.442 -16.975 1.00 51.66 167 GLY A CA 1
ATOM 1326 C C . GLY A 1 167 ? 27.997 -10.429 -16.323 1.00 51.66 167 GLY A C 1
ATOM 1327 O O . GLY A 1 167 ? 28.793 -10.063 -15.451 1.00 51.66 167 GLY A O 1
ATOM 1328 N N . PRO A 1 168 ? 27.957 -11.709 -16.720 1.00 52.81 168 PRO A N 1
ATOM 1329 C CA . PRO A 1 168 ? 29.069 -12.616 -16.479 1.00 52.81 168 PRO A CA 1
ATOM 1330 C C . PRO A 1 168 ? 30.324 -12.018 -17.126 1.00 52.81 168 PRO A C 1
ATOM 1332 O O . PRO A 1 168 ? 30.309 -11.706 -18.316 1.00 52.81 168 PRO A O 1
ATOM 1335 N N . ARG A 1 169 ? 31.405 -11.848 -16.356 1.00 58.28 169 ARG A N 1
ATOM 1336 C CA . ARG A 1 169 ? 32.705 -11.468 -16.927 1.00 58.28 169 ARG A CA 1
ATOM 1337 C C . ARG A 1 169 ? 33.085 -12.527 -17.961 1.00 58.28 169 ARG A C 1
ATOM 1339 O O . ARG A 1 169 ? 32.998 -13.715 -17.653 1.00 58.28 169 ARG A O 1
ATOM 1346 N N . GLU A 1 170 ? 33.477 -12.110 -19.166 1.00 55.94 170 GLU A N 1
ATOM 1347 C CA . GLU A 1 170 ? 34.023 -13.045 -20.152 1.00 55.94 170 GLU A CA 1
ATOM 1348 C C . GLU A 1 170 ? 35.148 -13.852 -19.499 1.00 55.94 170 GLU A C 1
ATOM 1350 O O . GLU A 1 170 ? 36.085 -13.287 -18.926 1.00 55.94 170 GLU A O 1
ATOM 1355 N N . ILE A 1 171 ? 35.033 -15.179 -19.572 1.00 53.69 171 ILE A N 1
ATOM 1356 C CA . ILE A 1 171 ? 36.091 -16.093 -19.156 1.00 53.69 171 ILE A CA 1
ATOM 1357 C C . ILE A 1 171 ? 37.197 -15.955 -20.199 1.00 53.69 171 ILE A C 1
ATOM 1359 O O . ILE A 1 171 ? 37.169 -16.594 -21.248 1.00 53.69 171 ILE A O 1
ATOM 1363 N N . THR A 1 172 ? 38.138 -15.053 -19.944 1.00 67.19 172 THR A N 1
ATOM 1364 C CA . THR A 1 172 ? 39.276 -14.801 -20.840 1.00 67.19 172 THR A CA 1
ATOM 1365 C C . THR A 1 172 ? 40.460 -15.708 -20.524 1.00 67.19 172 THR A C 1
ATOM 1367 O O . THR A 1 172 ? 41.385 -15.807 -21.330 1.00 67.19 172 THR A O 1
ATOM 1370 N N . SER A 1 173 ? 40.423 -16.420 -19.392 1.00 60.56 173 SER A N 1
ATOM 1371 C CA . SER A 1 173 ? 41.425 -17.419 -19.039 1.00 60.56 173 SER A CA 1
ATOM 1372 C C . SER A 1 173 ? 40.807 -18.693 -18.436 1.00 60.56 173 SER A C 1
ATOM 1374 O O . SER A 1 173 ? 39.833 -18.620 -17.683 1.00 60.56 173 SER A O 1
ATOM 1376 N N . PRO A 1 174 ? 41.385 -19.881 -18.716 1.00 62.94 174 PRO A N 1
ATOM 1377 C CA . PRO A 1 174 ? 40.905 -21.165 -18.184 1.00 62.94 174 PRO A CA 1
ATOM 1378 C C . PRO A 1 174 ? 40.923 -21.271 -16.651 1.00 62.94 174 PRO A C 1
ATOM 1380 O O . PRO A 1 174 ? 40.274 -22.141 -16.084 1.00 62.94 174 PRO A O 1
ATOM 1383 N N . GLU A 1 175 ? 41.663 -20.393 -15.976 1.00 69.44 175 GLU A N 1
ATOM 1384 C CA . GLU A 1 175 ? 41.873 -20.382 -14.522 1.00 69.44 175 GLU A CA 1
ATOM 1385 C C . GLU A 1 175 ? 40.640 -19.902 -13.734 1.00 69.44 175 GLU A C 1
ATOM 1387 O O . GLU A 1 175 ? 40.594 -20.035 -12.515 1.00 69.44 175 GLU A O 1
ATOM 1392 N N . GLN A 1 176 ? 39.639 -19.341 -14.419 1.00 54.12 176 GLN A N 1
ATOM 1393 C CA . GLN A 1 176 ? 38.419 -18.795 -13.810 1.00 54.12 176 GLN A CA 1
ATOM 1394 C C . GLN A 1 176 ? 37.286 -19.829 -13.679 1.00 54.12 176 GLN A C 1
ATOM 1396 O O . GLN A 1 176 ? 36.219 -19.506 -13.160 1.00 54.12 176 GLN A O 1
ATOM 1401 N N . ILE A 1 177 ? 37.510 -21.064 -14.141 1.00 55.94 177 ILE A N 1
ATOM 1402 C CA . ILE A 1 177 ? 36.602 -22.205 -13.976 1.00 55.94 177 ILE A CA 1
ATOM 1403 C C . ILE A 1 177 ? 37.196 -23.095 -12.874 1.00 55.94 177 ILE A C 1
ATOM 1405 O O . ILE A 1 177 ? 37.863 -24.087 -13.161 1.00 55.94 177 ILE A O 1
ATOM 1409 N N . GLY A 1 178 ? 37.029 -22.686 -11.616 1.00 48.16 178 GLY A N 1
ATOM 1410 C CA . GLY A 1 178 ? 37.477 -23.422 -10.428 1.00 48.16 178 GLY A CA 1
ATOM 1411 C C . GLY A 1 178 ? 36.331 -23.657 -9.467 1.00 48.16 178 GLY A C 1
ATOM 1412 O O . GLY A 1 178 ? 35.692 -22.648 -9.096 1.00 48.16 178 GLY A O 1
#

Sequence (178 aa):
DLSQMAVLSAPCQGNELQKQTAAHQREMALDMLSEIANVFDFPDLNRFLSRTLQVLLPDLAAKASPAASTLIRTIAKQLNVNRREILINNFKYIFSHLVCSCSKDELERALHYLKNETEIELGSLLRQDYQGLHNELLLRIGEHYQQVFNGLSILASFASQDDPYQGPREITSPEQIG

Mean predicted aligned error: 10.14 Å